Protein 4XA3 (pdb70)

GO terms:
  GO:0005925 focal adhesion (C, IDA)
  GO:0008104 intracellular protein localization (P, TAS)
  GO:0016477 cell migration (P, IMP)
  GO:0005515 protein binding (F, IPI)
  GO:0120283 protein serine/threonine kinase binding (F, IPI)
  GO:0097431 mitotic spindle pole (C, IDA)
  GO:0051010 microtubule plus-end binding (F, IDA)
  GO:0035372 protein localization to microtubule (P, IDA)
  GO:0005813 centrosome (C, IDA)
  GO:0005874 microtubule (C, IDA)
  GO:1902888 protein localization to astral microtubule (P, IDA)
  GO:0051315 attachment of mitotic spindle microtubules to kinetochore (P, IDA)
  GO:0000132 establishment of mitotic spindle orientation (P, IDA)
  GO:0005794 Golgi apparatus (C, EXP)
  GO:0031116 positive regulation of microtubule polymerization (P, IMP)
  GO:0005515 protein binding (F, TAS)
  GO:0005829 cytosol (C, TAS)
  GO:0042802 identical protein binding (F, IPI)
  GO:0045296 cadherin binding (F, HDA)
  GO:0036064 ciliary basal body (C, IDA)

Structure (mmCIF, N/CA/C/O backbone):
data_4XA3
#
_entry.id   4XA3
#
_cell.length_a   37.462
_cell.length_b   146.115
_cell.length_c   153.443
_cell.angle_alpha   90.00
_cell.angle_beta   90.00
_cell.angle_gamma   90.00
#
_symmetry.space_group_name_H-M   'C 2 2 21'
#
loop_
_entity.id
_entity.type
_entity.pdbx_description
1 polymer 'Gp7-MYH7(1361-1425)-Eb1 chimera protein'
2 water water
#
loop_
_atom_site.group_PDB
_atom_site.id
_atom_site.type_symbol
_atom_site.label_atom_id
_atom_site.label_alt_id
_atom_site.label_comp_id
_atom_site.label_asym_id
_atom_site.label_entity_id
_atom_site.label_seq_id
_atom_site.pdbx_PDB_ins_code
_atom_site.Cartn_x
_atom_site.Cartn_y
_atom_site.Cartn_z
_atom_site.occupancy
_atom_site.B_iso_or_equiv
_atom_site.auth_seq_id
_atom_site.auth_comp_id
_atom_site.auth_asym_id
_atom_site.auth_atom_id
_atom_site.pdbx_PDB_model_num
ATOM 1 N N . PRO A 1 5 ? 23.851 174.460 177.576 1.00 49.53 2 PRO A N 1
ATOM 2 C CA . PRO A 1 5 ? 22.835 173.450 177.264 1.00 49.21 2 PRO A CA 1
ATOM 3 C C . PRO A 1 5 ? 23.318 172.424 176.244 1.00 41.55 2 PRO A C 1
ATOM 4 O O . PRO A 1 5 ? 23.991 172.783 175.278 1.00 57.84 2 PRO A O 1
ATOM 8 N N . LEU A 1 6 ? 22.972 171.160 176.465 1.00 38.48 3 LEU A N 1
ATOM 9 C CA . LEU A 1 6 ? 23.367 170.085 175.564 1.00 32.46 3 LEU A CA 1
ATOM 10 C C . LEU A 1 6 ? 22.696 170.207 174.202 1.00 31.97 3 LEU A C 1
ATOM 11 O O . LEU A 1 6 ? 21.476 170.345 174.111 1.00 24.05 3 LEU A O 1
ATOM 16 N N . LYS A 1 7 ? 23.500 170.161 173.145 1.00 32.19 4 LYS A N 1
ATOM 17 C CA . LYS A 1 7 ? 22.972 170.084 171.790 1.00 38.52 4 LYS A CA 1
ATOM 18 C C . LYS A 1 7 ? 22.216 168.764 171.646 1.00 38.93 4 LYS A C 1
ATOM 19 O O . LYS A 1 7 ? 22.590 167.773 172.275 1.00 41.54 4 LYS A O 1
ATOM 25 N N . PRO A 1 8 ? 21.144 168.752 170.834 1.00 37.02 5 PRO A N 1
ATOM 26 C CA . PRO A 1 8 ? 20.234 167.606 170.686 1.00 36.94 5 PRO A CA 1
ATOM 27 C C . PRO A 1 8 ? 20.922 166.247 170.534 1.00 30.83 5 PRO A C 1
ATOM 28 O O . PRO A 1 8 ? 20.452 165.261 171.104 1.00 34.76 5 PRO A O 1
ATOM 32 N N . GLU A 1 9 ? 22.019 166.202 169.785 1.00 29.71 6 GLU A N 1
ATOM 33 C CA . GLU A 1 9 ? 22.731 164.952 169.535 1.00 37.93 6 GLU A CA 1
ATOM 34 C C . GLU A 1 9 ? 23.347 164.385 170.819 1.00 37.72 6 GLU A C 1
ATOM 35 O O . GLU A 1 9 ? 23.180 163.199 171.136 1.00 44.89 6 GLU A O 1
ATOM 41 N N . GLU A 1 10 ? 24.045 165.246 171.557 1.00 43.78 7 GLU A N 1
ATOM 42 C CA . GLU A 1 10 ? 24.689 164.868 172.814 1.00 39.74 7 GLU A CA 1
ATOM 43 C C . GLU A 1 10 ? 23.678 164.306 173.813 1.00 34.84 7 GLU A C 1
ATOM 44 O O . GLU A 1 10 ? 23.914 163.276 174.445 1.00 35.78 7 GLU A O 1
ATOM 50 N N . HIS A 1 11 ? 22.555 165.005 173.943 1.00 22.37 8 HIS A N 1
ATOM 51 C CA . HIS A 1 11 ? 21.434 164.589 174.782 1.00 21.13 8 HIS A CA 1
ATOM 52 C C . HIS A 1 11 ? 20.896 163.225 174.339 1.00 20.59 8 HIS A C 1
ATOM 53 O O . HIS A 1 11 ? 20.647 162.322 175.160 1.00 18.31 8 HIS A O 1
ATOM 60 N N . GLU A 1 12 ? 20.735 163.092 173.025 1.00 18.56 9 GLU A N 1
ATOM 61 C CA . GLU A 1 12 ? 20.244 161.866 172.407 1.00 20.85 9 GLU A CA 1
ATOM 62 C C . GLU A 1 12 ? 21.093 160.658 172.780 1.00 27.54 9 GLU A C 1
ATOM 63 O O . GLU A 1 12 ? 20.563 159.597 173.120 1.00 23.24 9 GLU A O 1
ATOM 69 N N . ASP A 1 13 ? 22.412 160.827 172.712 1.00 37.49 10 ASP A N 1
ATOM 70 C CA . ASP A 1 13 ? 23.336 159.756 173.075 1.00 25.98 10 ASP A CA 1
ATOM 71 C C . ASP A 1 13 ? 23.109 159.286 174.510 1.00 17.18 10 ASP A C 1
ATOM 72 O O . ASP A 1 13 ? 23.124 158.086 174.791 1.00 16.89 10 ASP A O 1
ATOM 77 N N . ILE A 1 14 ? 22.886 160.240 175.410 1.00 16.51 11 ILE A N 1
ATOM 78 C CA . ILE A 1 14 ? 22.637 159.929 176.813 1.00 14.72 11 ILE A CA 1
ATOM 79 C C . ILE A 1 14 ? 21.343 159.138 176.975 1.00 14.69 11 ILE A C 1
ATOM 80 O O . ILE A 1 14 ? 21.304 158.144 177.711 1.00 23.01 11 ILE A O 1
ATOM 85 N N . LEU A 1 15 ? 20.290 159.569 176.285 1.00 14.01 12 LEU A N 1
ATOM 86 C CA . LEU A 1 15 ? 19.039 158.808 176.296 1.00 10.68 12 LEU A CA 1
ATOM 87 C C . LEU A 1 15 ? 19.269 157.365 175.827 1.00 13.28 12 LEU A C 1
ATOM 88 O O . LEU A 1 15 ? 18.791 156.403 176.450 1.00 14.48 12 LEU A O 1
ATOM 93 N N . ASN A 1 16 ? 20.019 157.224 174.737 1.00 18.08 13 ASN A N 1
ATOM 94 C CA . ASN A 1 16 ? 20.340 155.909 174.189 1.00 15.97 13 ASN A CA 1
ATOM 95 C C . ASN A 1 16 ? 21.102 155.029 175.174 1.00 17.98 13 ASN A C 1
ATOM 96 O O . ASN A 1 16 ? 20.845 153.828 175.266 1.00 12.86 13 ASN A O 1
ATOM 101 N N . LYS A 1 17 ? 22.042 155.624 175.903 1.00 22.23 14 LYS A N 1
ATOM 102 C CA . LYS A 1 17 ? 22.742 154.900 176.956 1.00 18.05 14 LYS A CA 1
ATOM 103 C C . LYS A 1 17 ? 21.755 154.436 178.017 1.00 15.16 14 LYS A C 1
ATOM 104 O O . LYS A 1 17 ? 21.814 153.297 178.482 1.00 11.53 14 LYS A O 1
ATOM 110 N N . LEU A 1 18 ? 20.840 155.326 178.386 1.00 16.36 15 LEU A N 1
ATOM 111 C CA . LEU A 1 18 ? 19.850 155.021 179.412 1.00 16.03 15 LEU A CA 1
ATOM 112 C C . LEU A 1 18 ? 18.864 153.939 178.978 1.00 17.42 15 LEU A C 1
ATOM 113 O O . LEU A 1 18 ? 18.191 153.340 179.817 1.00 15.78 15 LEU A O 1
ATOM 118 N N . LEU A 1 19 ? 18.774 153.690 177.674 1.00 13.02 16 LEU A N 1
ATOM 119 C CA . LEU A 1 19 ? 17.877 152.644 177.180 1.00 12.95 16 LEU A CA 1
ATOM 120 C C . LEU A 1 19 ? 18.288 151.240 177.641 1.00 17.51 16 LEU A C 1
ATOM 121 O O . LEU A 1 19 ? 17.440 150.360 177.788 1.00 17.97 16 LEU A O 1
ATOM 126 N N . ASP A 1 20 ? 19.581 151.037 177.877 1.00 14.17 17 ASP A N 1
ATOM 127 C CA . ASP A 1 20 ? 20.090 149.731 178.294 1.00 11.09 17 ASP A CA 1
ATOM 128 C C . ASP A 1 20 ? 19.790 149.451 179.767 1.00 20.22 17 ASP A C 1
ATOM 129 O O . ASP A 1 20 ? 20.308 150.133 180.651 1.00 16.93 17 ASP A O 1
ATOM 134 N N . PRO A 1 21 ? 18.952 148.436 180.034 1.00 17.08 18 PRO A N 1
ATOM 135 C CA . PRO A 1 21 ? 18.561 148.090 181.405 1.00 22.92 18 PRO A CA 1
ATOM 136 C C . PRO A 1 21 ? 19.709 147.497 182.217 1.00 22.87 18 PRO A C 1
ATOM 137 O O . PRO A 1 21 ? 19.687 147.562 183.447 1.00 21.81 18 PRO A O 1
ATOM 141 N N . GLU A 1 22 ? 20.696 146.927 181.533 1.00 27.18 19 GLU A N 1
ATOM 142 C CA . GLU A 1 22 ? 21.826 146.298 182.205 1.00 15.88 19 GLU A CA 1
ATOM 143 C C . GLU A 1 22 ? 23.027 147.235 182.284 1.00 14.80 19 GLU A C 1
ATOM 144 O O . GLU A 1 22 ? 24.144 146.807 182.572 1.00 26.76 19 GLU A O 1
ATOM 150 N N . LEU A 1 23 ? 22.788 148.515 182.019 1.00 19.13 20 LEU A N 1
ATOM 151 C CA . LEU A 1 23 ? 23.796 149.540 182.249 1.00 20.97 20 LEU A CA 1
ATOM 152 C C . LEU A 1 23 ? 24.090 149.604 183.742 1.00 23.91 20 LEU A C 1
ATOM 153 O O . LEU A 1 23 ? 23.180 149.460 184.559 1.00 30.20 20 LEU A O 1
ATOM 158 N N . ALA A 1 24 ? 25.355 149.801 184.097 1.00 24.18 21 ALA A N 1
ATOM 159 C CA . ALA A 1 24 ? 25.746 149.886 185.500 1.00 16.85 21 ALA A CA 1
ATOM 160 C C . ALA A 1 24 ? 25.002 151.021 186.198 1.00 24.56 21 ALA A C 1
ATOM 161 O O . ALA A 1 24 ? 24.852 152.109 185.641 1.00 23.02 21 ALA A O 1
ATOM 163 N N . GLN A 1 25 ? 24.531 150.753 187.414 1.00 19.66 22 GLN A N 1
ATOM 164 C CA . GLN A 1 25 ? 23.760 151.726 188.184 1.00 17.04 22 GLN A CA 1
ATOM 165 C C . GLN A 1 25 ? 24.536 153.025 188.382 1.00 22.24 22 GLN A C 1
ATOM 166 O O . GLN A 1 25 ? 23.952 154.110 188.426 1.00 24.63 22 GLN A O 1
ATOM 172 N N . SER A 1 26 ? 25.856 152.903 188.492 1.00 31.79 23 SER A N 1
ATOM 173 C CA . SER A 1 26 ? 26.736 154.059 188.610 1.00 27.81 23 SER A CA 1
ATOM 174 C C . SER A 1 26 ? 26.570 154.991 187.412 1.00 25.89 23 SER A C 1
ATOM 175 O O . SER A 1 26 ? 26.242 156.172 187.565 1.00 28.99 23 SER A O 1
ATOM 178 N N . GLU A 1 27 ? 26.789 154.440 186.221 1.00 23.31 24 GLU A N 1
ATOM 179 C CA . GLU A 1 27 ? 26.677 155.194 184.978 1.00 23.95 24 GLU A CA 1
ATOM 180 C C . GLU A 1 27 ? 25.266 155.732 184.770 1.00 23.99 24 GLU A C 1
ATOM 181 O O . GLU A 1 27 ? 25.084 156.859 184.317 1.00 16.50 24 GLU A O 1
ATOM 187 N N . ARG A 1 28 ? 24.274 154.910 185.098 1.00 25.50 25 ARG A N 1
ATOM 188 C CA . ARG A 1 28 ? 22.870 155.283 184.962 1.00 16.23 25 ARG A CA 1
ATOM 189 C C . ARG A 1 28 ? 22.543 156.519 185.802 1.00 17.45 25 ARG A C 1
ATOM 190 O O . ARG A 1 28 ? 21.949 157.488 185.310 1.00 30.97 25 ARG A O 1
ATOM 198 N N . THR A 1 29 ? 22.953 156.482 187.066 1.00 26.93 26 THR A N 1
ATOM 199 C CA . THR A 1 29 ? 22.768 157.609 187.971 1.00 19.60 26 THR A CA 1
ATOM 200 C C . THR A 1 29 ? 23.525 158.838 187.474 1.00 16.96 26 THR A C 1
ATOM 201 O O . THR A 1 29 ? 23.018 159.961 187.543 1.00 23.71 26 THR A O 1
ATOM 205 N N . GLU A 1 30 ? 24.736 158.616 186.968 1.00 20.88 27 GLU A N 1
ATOM 206 C CA . GLU A 1 30 ? 25.540 159.693 186.397 1.00 21.82 27 GLU A CA 1
ATOM 207 C C . GLU A 1 30 ? 24.805 160.400 185.257 1.00 21.68 27 GLU A C 1
ATOM 208 O O . GLU A 1 30 ? 24.753 161.632 185.204 1.00 22.44 27 GLU A O 1
ATOM 214 N N . ALA A 1 31 ? 24.226 159.611 184.358 1.00 19.26 28 ALA A N 1
ATOM 215 C CA . ALA A 1 31 ? 23.525 160.142 183.196 1.00 22.14 28 ALA A CA 1
ATOM 216 C C . ALA A 1 31 ? 22.256 160.881 183.598 1.00 25.09 28 ALA A C 1
ATOM 217 O O . ALA A 1 31 ? 21.968 161.963 183.082 1.00 23.01 28 ALA A O 1
ATOM 219 N N . LEU A 1 32 ? 21.493 160.295 184.515 1.00 19.25 29 LEU A N 1
ATOM 220 C CA . LEU A 1 32 ? 20.253 160.923 184.958 1.00 18.43 29 LEU A CA 1
ATOM 221 C C . LEU A 1 32 ? 20.523 162.245 185.678 1.00 14.59 29 LEU A C 1
ATOM 222 O O . LEU A 1 32 ? 19.808 163.233 185.472 1.00 16.39 29 LEU A O 1
ATOM 227 N N . GLN A 1 33 ? 21.564 162.264 186.507 1.00 22.61 30 GLN A N 1
ATOM 228 C CA . GLN A 1 33 ? 21.989 163.500 187.156 1.00 26.02 30 GLN A CA 1
ATOM 229 C C . GLN A 1 33 ? 22.410 164.525 186.110 1.00 32.71 30 GLN A C 1
ATOM 230 O O . GLN A 1 33 ? 22.094 165.712 186.225 1.00 20.87 30 GLN A O 1
ATOM 236 N N . GLN A 1 34 ? 23.125 164.052 185.091 1.00 28.13 31 GLN A N 1
ATOM 237 C CA . GLN A 1 34 ? 23.528 164.892 183.969 1.00 23.70 31 GLN A CA 1
ATOM 238 C C . GLN A 1 34 ? 22.305 165.558 183.343 1.00 21.01 31 GLN A C 1
ATOM 239 O O . GLN A 1 34 ? 22.327 166.747 183.018 1.00 21.62 31 GLN A O 1
ATOM 245 N N . LEU A 1 35 ? 21.231 164.785 183.200 1.00 22.88 32 LEU A N 1
ATOM 246 C CA . LEU A 1 35 ? 19.994 165.291 182.616 1.00 21.25 32 LEU A CA 1
ATOM 247 C C . LEU A 1 35 ? 19.289 166.306 183.516 1.00 24.51 32 LEU A C 1
ATOM 248 O O . LEU A 1 35 ? 18.766 167.309 183.027 1.00 18.93 32 LEU A O 1
ATOM 253 N N . ARG A 1 36 ? 19.267 166.051 184.822 1.00 21.36 33 ARG A N 1
ATOM 254 C CA . ARG A 1 36 ? 18.634 166.991 185.748 1.00 16.61 33 ARG A CA 1
ATOM 255 C C . ARG A 1 36 ? 19.376 168.325 185.770 1.00 21.80 33 ARG A C 1
ATOM 256 O O . ARG A 1 36 ? 18.764 169.393 185.654 1.00 25.58 33 ARG A O 1
ATOM 264 N N . VAL A 1 37 ? 20.695 168.250 185.922 1.00 29.16 34 VAL A N 1
ATOM 265 C CA . VAL A 1 37 ? 21.542 169.437 185.912 1.00 24.40 34 VAL A CA 1
ATOM 266 C C . VAL A 1 37 ? 21.378 170.207 184.604 1.00 32.18 34 VAL A C 1
ATOM 267 O O . VAL A 1 37 ? 21.230 171.434 184.606 1.00 33.25 34 VAL A O 1
ATOM 271 N N . ASN A 1 38 ? 21.387 169.480 183.489 1.00 29.37 35 ASN A N 1
ATOM 272 C CA . ASN A 1 38 ? 21.219 170.102 182.181 1.00 26.82 35 ASN A CA 1
ATOM 273 C C . ASN A 1 38 ? 19.872 170.800 182.036 1.00 26.74 35 ASN A C 1
ATOM 274 O O . ASN A 1 38 ? 19.793 171.890 181.474 1.00 28.62 35 ASN A O 1
ATOM 279 N N . TYR A 1 39 ? 18.815 170.170 182.539 1.00 25.06 36 TYR A N 1
ATOM 280 C CA . TYR A 1 39 ? 17.478 170.748 182.449 1.00 28.64 36 TYR A CA 1
ATOM 281 C C . TYR A 1 39 ? 17.390 172.013 183.297 1.00 33.26 36 TYR A C 1
ATOM 282 O O . TYR A 1 39 ? 16.780 173.006 182.890 1.00 33.39 36 TYR A O 1
ATOM 291 N N . GLY A 1 40 ? 18.011 171.972 184.473 1.00 33.67 37 GLY A N 1
ATOM 292 C CA . GLY A 1 40 ? 18.067 173.137 185.339 1.00 24.61 37 GLY A CA 1
ATOM 293 C C . GLY A 1 40 ? 18.779 174.303 184.677 1.00 33.62 37 GLY A C 1
ATOM 294 O O . GLY A 1 40 ? 18.262 175.425 184.645 1.00 23.59 37 GLY A O 1
ATOM 295 N N . SER A 1 41 ? 19.965 174.032 184.138 1.00 35.44 38 SER A N 1
ATOM 296 C CA . SER A 1 41 ? 20.754 175.056 183.458 1.00 29.44 38 SER A CA 1
ATOM 297 C C . SER A 1 41 ? 20.023 175.604 182.234 1.00 34.11 38 SER A C 1
ATOM 298 O O . SER A 1 41 ? 20.132 176.788 181.909 1.00 45.07 38 SER A O 1
ATOM 301 N N . PHE A 1 42 ? 19.276 174.732 181.566 1.00 33.20 39 PHE A N 1
ATOM 302 C CA . PHE A 1 42 ? 18.529 175.104 180.371 1.00 35.09 39 PHE A CA 1
ATOM 303 C C . PHE A 1 42 ? 17.384 176.043 180.726 1.00 43.22 39 PHE A C 1
ATOM 304 O O . PHE A 1 42 ? 17.147 177.038 180.037 1.00 50.97 39 PHE A O 1
ATOM 312 N N . VAL A 1 43 ? 16.679 175.720 181.806 1.00 38.44 40 VAL A N 1
ATOM 313 C CA . VAL A 1 43 ? 15.614 176.579 182.310 1.00 43.39 40 VAL A CA 1
ATOM 314 C C . VAL A 1 43 ? 16.175 177.938 182.727 1.00 43.49 40 VAL A C 1
ATOM 315 O O . VAL A 1 43 ? 15.606 178.984 182.400 1.00 34.26 40 VAL A O 1
ATOM 319 N N . SER A 1 44 ? 17.301 177.914 183.437 1.00 33.98 41 SER A N 1
ATOM 320 C CA . SER A 1 44 ? 17.946 179.143 183.893 1.00 27.03 41 SER A CA 1
ATOM 321 C C . SER A 1 44 ? 18.330 180.044 182.723 1.00 33.56 41 SER A C 1
ATOM 322 O O . SER A 1 44 ? 18.021 181.237 182.718 1.00 40.01 41 SER A O 1
ATOM 325 N N . GLU A 1 45 ? 18.998 179.463 181.731 1.00 39.57 42 GLU A N 1
ATOM 326 C CA . GLU A 1 45 ? 19.416 180.205 180.546 1.00 31.89 42 GLU A CA 1
ATOM 327 C C . GLU A 1 45 ? 18.204 180.726 179.775 1.00 39.62 42 GLU A C 1
ATOM 328 O O . GLU A 1 45 ? 18.240 181.819 179.202 1.00 41.18 42 GLU A O 1
ATOM 334 N N . TYR A 1 46 ? 17.130 179.941 179.776 1.00 29.09 43 TYR A N 1
ATOM 335 C CA . TYR A 1 46 ? 15.886 180.331 179.119 1.00 23.47 43 TYR A CA 1
ATOM 336 C C . TYR A 1 46 ? 15.282 181.573 179.769 1.00 38.27 43 TYR A C 1
ATOM 337 O O . TYR A 1 46 ? 14.911 182.526 179.082 1.00 39.82 43 TYR A O 1
ATOM 346 N N . ASN A 1 47 ? 15.180 181.554 181.095 1.00 39.38 44 ASN A N 1
ATOM 347 C CA . ASN A 1 47 ? 14.633 182.689 181.832 1.00 43.38 44 ASN A CA 1
ATOM 348 C C . ASN A 1 47 ? 15.514 183.926 181.679 1.00 46.44 44 ASN A C 1
ATOM 349 O O . ASN A 1 47 ? 15.012 185.050 181.523 1.00 44.08 44 ASN A O 1
ATOM 354 N N . ASP A 1 48 ? 16.827 183.706 181.724 1.00 44.07 45 ASP A N 1
ATOM 355 C CA . ASP A 1 48 ? 17.797 184.756 181.432 1.00 33.16 45 ASP A CA 1
ATOM 356 C C . ASP A 1 48 ? 17.496 185.382 180.078 1.00 45.20 45 ASP A C 1
ATOM 357 O O . ASP A 1 48 ? 17.538 186.601 179.925 1.00 43.95 45 ASP A O 1
ATOM 362 N N . LEU A 1 49 ? 17.181 184.536 179.102 1.00 46.65 46 LEU A N 1
ATOM 363 C CA . LEU A 1 49 ? 16.856 185.001 177.758 1.00 52.98 46 LEU A CA 1
ATOM 364 C C . LEU A 1 49 ? 15.557 185.803 177.733 1.00 49.61 46 LEU A C 1
ATOM 365 O O . LEU A 1 49 ? 15.453 186.803 177.022 1.00 43.87 46 LEU A O 1
ATOM 370 N N . THR A 1 50 ? 14.569 185.361 178.508 1.00 38.09 47 THR A N 1
ATOM 371 C CA . THR A 1 50 ? 13.286 186.055 178.583 1.00 33.31 47 THR A CA 1
ATOM 372 C C . THR A 1 50 ? 13.458 187.472 179.125 1.00 46.78 47 THR A C 1
ATOM 373 O O . THR A 1 50 ? 13.012 188.451 178.510 1.00 49.17 47 THR A O 1
ATOM 377 N N . LYS A 1 51 ? 14.117 187.580 180.275 1.00 46.15 48 LYS A N 1
ATOM 378 C CA . LYS A 1 51 ? 14.322 188.881 180.902 1.00 43.58 48 LYS A CA 1
ATOM 379 C C . LYS A 1 51 ? 15.239 189.774 180.062 1.00 57.20 48 LYS A C 1
ATOM 380 O O . LYS A 1 51 ? 15.003 190.982 179.937 1.00 56.64 48 LYS A O 1
ATOM 386 N N . SER A 1 52 ? 16.267 189.173 179.468 1.00 56.14 49 SER A N 1
ATOM 387 C CA . SER A 1 52 ? 17.180 189.903 178.590 1.00 51.95 49 SER A CA 1
ATOM 388 C C . SER A 1 52 ? 16.477 190.348 177.308 1.00 47.13 49 SER A C 1
ATOM 389 O O . SER A 1 52 ? 16.946 191.251 176.615 1.00 57.49 49 SER A O 1
ATOM 392 N N . LEU A 1 53 ? 15.357 189.703 176.995 1.00 40.68 1361 LEU A N 1
ATOM 393 C CA . LEU A 1 53 ? 14.519 190.117 175.875 1.00 39.43 1361 LEU A CA 1
ATOM 394 C C . LEU A 1 53 ? 13.659 191.309 176.274 1.00 45.79 1361 LEU A C 1
ATOM 395 O O . LEU A 1 53 ? 13.569 192.303 175.540 1.00 61.76 1361 LEU A O 1
ATOM 400 N N . SER A 1 54 ? 13.029 191.204 177.442 1.00 48.66 1362 SER A N 1
ATOM 401 C CA . SER A 1 54 ? 12.200 192.289 177.956 1.00 53.17 1362 SER A CA 1
ATOM 402 C C . SER A 1 54 ? 13.014 193.574 178.096 1.00 51.81 1362 SER A C 1
ATOM 403 O O . SER A 1 54 ? 12.508 194.673 177.847 1.00 54.35 1362 SER A O 1
ATOM 406 N N . LYS A 1 55 ? 14.281 193.425 178.477 1.00 56.43 1363 LYS A N 1
ATOM 407 C CA . LYS A 1 55 ? 15.180 194.568 178.619 1.00 50.00 1363 LYS A CA 1
ATOM 408 C C . LYS A 1 55 ? 15.354 195.325 177.302 1.00 73.53 1363 LYS A C 1
ATOM 409 O O . LYS A 1 55 ? 15.420 196.555 177.289 1.00 85.72 1363 LYS A O 1
ATOM 415 N N . ALA A 1 56 ? 15.424 194.588 176.198 1.00 67.92 1364 ALA A N 1
ATOM 416 C CA . ALA A 1 56 ? 15.600 195.196 174.883 1.00 67.38 1364 ALA A CA 1
ATOM 417 C C . ALA A 1 56 ? 14.293 195.791 174.370 1.00 71.54 1364 ALA A C 1
ATOM 418 O O . ALA A 1 56 ? 14.275 196.897 173.825 1.00 78.15 1364 ALA A O 1
ATOM 420 N N . ASN A 1 57 ? 13.201 195.052 174.547 1.00 64.03 1365 ASN A N 1
ATOM 421 C CA . ASN A 1 57 ? 11.883 195.514 174.114 1.00 68.37 1365 ASN A CA 1
ATOM 422 C C . ASN A 1 57 ? 11.469 196.813 174.813 1.00 82.69 1365 ASN A C 1
ATOM 423 O O . ASN A 1 57 ? 10.855 197.705 174.205 1.00 74.28 1365 ASN A O 1
ATOM 428 N N . SER A 1 58 ? 11.811 196.913 176.096 1.00 83.04 1366 SER A N 1
ATOM 429 C CA . SER A 1 58 ? 11.561 198.132 176.856 1.00 73.52 1366 SER A CA 1
ATOM 430 C C . SER A 1 58 ? 12.287 199.311 176.220 1.00 69.85 1366 SER A C 1
ATOM 431 O O . SER A 1 58 ? 11.803 200.439 176.258 1.00 78.54 1366 SER A O 1
ATOM 434 N N . GLU A 1 59 ? 13.448 199.037 175.634 1.00 61.54 1367 GLU A N 1
ATOM 435 C CA . GLU A 1 59 ? 14.205 200.055 174.919 1.00 77.29 1367 GLU A CA 1
ATOM 436 C C . GLU A 1 59 ? 13.550 200.356 173.575 1.00 77.00 1367 GLU A C 1
ATOM 437 O O . GLU A 1 59 ? 13.602 201.495 173.090 1.00 65.64 1367 GLU A O 1
ATOM 443 N N . VAL A 1 60 ? 12.932 199.340 172.974 1.00 81.55 1368 VAL A N 1
ATOM 444 C CA . VAL A 1 60 ? 12.178 199.558 171.743 1.00 81.12 1368 VAL A CA 1
ATOM 445 C C . VAL A 1 60 ? 11.086 200.599 171.998 1.00 67.24 1368 VAL A C 1
ATOM 446 O O . VAL A 1 60 ? 11.033 201.619 171.311 1.00 70.20 1368 VAL A O 1
ATOM 450 N N . ALA A 1 61 ? 10.238 200.366 172.998 1.00 69.95 1369 ALA A N 1
ATOM 451 C CA . ALA A 1 61 ? 9.205 201.356 173.321 1.00 57.42 1369 ALA A CA 1
ATOM 452 C C . ALA A 1 61 ? 9.826 202.691 173.743 1.00 72.46 1369 ALA A C 1
ATOM 453 O O . ALA A 1 61 ? 9.377 203.772 173.320 1.00 77.16 1369 ALA A O 1
ATOM 455 N N . GLN A 1 62 ? 10.868 202.594 174.568 1.00 77.53 1370 GLN A N 1
ATOM 456 C CA . GLN A 1 62 ? 11.621 203.750 175.048 1.00 70.44 1370 GLN A CA 1
ATOM 457 C C . GLN A 1 62 ? 11.953 204.716 173.928 1.00 68.90 1370 GLN A C 1
ATOM 458 O O . GLN A 1 62 ? 11.666 205.900 174.035 1.00 72.33 1370 GLN A O 1
ATOM 464 N N . TRP A 1 63 ? 12.548 204.211 172.852 1.00 73.02 1371 TRP A N 1
ATOM 465 C CA . TRP A 1 63 ? 12.911 205.072 171.733 1.00 72.18 1371 TRP A CA 1
ATOM 466 C C . TRP A 1 63 ? 11.735 205.328 170.800 1.00 75.53 1371 TRP A C 1
ATOM 467 O O . TRP A 1 63 ? 11.758 206.278 170.017 1.00 72.25 1371 TRP A O 1
ATOM 478 N N . ARG A 1 64 ? 10.704 204.491 170.880 1.00 74.37 1372 ARG A N 1
ATOM 479 C CA . ARG A 1 64 ? 9.505 204.741 170.090 1.00 48.35 1372 ARG A CA 1
ATOM 480 C C . ARG A 1 64 ? 8.727 205.912 170.690 1.00 75.07 1372 ARG A C 1
ATOM 481 O O . ARG A 1 64 ? 7.780 206.410 170.083 1.00 80.45 1372 ARG A O 1
ATOM 489 N N . THR A 1 65 ? 9.126 206.355 171.880 1.00 66.37 1373 THR A N 1
ATOM 490 C CA . THR A 1 65 ? 8.548 207.574 172.448 1.00 72.12 1373 THR A CA 1
ATOM 491 C C . THR A 1 65 ? 9.583 208.677 172.698 1.00 74.18 1373 THR A C 1
ATOM 492 O O . THR A 1 65 ? 9.225 209.844 172.853 1.00 86.29 1373 THR A O 1
ATOM 496 N N . LYS A 1 66 ? 10.859 208.306 172.727 1.00 73.57 1374 LYS A N 1
ATOM 497 C CA . LYS A 1 66 ? 11.935 209.229 173.085 1.00 77.16 1374 LYS A CA 1
ATOM 498 C C . LYS A 1 66 ? 12.205 210.233 171.975 1.00 75.84 1374 LYS A C 1
ATOM 499 O O . LYS A 1 66 ? 12.191 211.443 172.201 1.00 71.88 1374 LYS A O 1
ATOM 505 N N . TYR A 1 67 ? 12.458 209.723 170.775 1.00 77.66 1375 TYR A N 1
ATOM 506 C CA . TYR A 1 67 ? 12.722 210.578 169.627 1.00 72.07 1375 TYR A CA 1
ATOM 507 C C . TYR A 1 67 ? 11.483 210.713 168.746 1.00 71.24 1375 TYR A C 1
ATOM 508 O O . TYR A 1 67 ? 11.556 211.230 167.631 1.00 71.93 1375 TYR A O 1
ATOM 517 N N . GLU A 1 68 ? 10.347 210.245 169.256 1.00 61.92 1376 GLU A N 1
ATOM 518 C CA . GLU A 1 68 ? 9.067 210.464 168.593 1.00 61.91 1376 GLU A CA 1
ATOM 519 C C . GLU A 1 68 ? 8.460 211.766 169.099 1.00 63.21 1376 GLU A C 1
ATOM 520 O O . GLU A 1 68 ? 7.796 212.487 168.354 1.00 62.01 1376 GLU A O 1
ATOM 526 N N . THR A 1 69 ? 8.697 212.062 170.373 1.00 70.72 1377 THR A N 1
ATOM 527 C CA . THR A 1 69 ? 8.280 213.331 170.955 1.00 76.32 1377 THR A CA 1
ATOM 528 C C . THR A 1 69 ? 9.320 214.400 170.632 1.00 77.27 1377 THR A C 1
ATOM 529 O O . THR A 1 69 ? 9.011 215.594 170.567 1.00 79.94 1377 THR A O 1
ATOM 533 N N . ASP A 1 70 ? 10.552 213.953 170.408 1.00 69.14 1378 ASP A N 1
ATOM 534 C CA . ASP A 1 70 ? 11.658 214.845 170.091 1.00 64.21 1378 ASP A CA 1
ATOM 535 C C . ASP A 1 70 ? 11.523 215.374 168.669 1.00 68.96 1378 ASP A C 1
ATOM 536 O O . ASP A 1 70 ? 12.012 216.456 168.351 1.00 64.45 1378 ASP A O 1
ATOM 541 N N . ALA A 1 71 ? 10.855 214.603 167.817 1.00 61.36 1379 ALA A N 1
ATOM 542 C CA . ALA A 1 71 ? 10.564 215.043 166.459 1.00 67.78 1379 ALA A CA 1
ATOM 543 C C . ALA A 1 71 ? 9.625 216.244 166.492 1.00 74.26 1379 ALA A C 1
ATOM 544 O O . ALA A 1 71 ? 9.941 217.317 165.963 1.00 82.36 1379 ALA A O 1
ATOM 546 N N . ILE A 1 72 ? 8.474 216.050 167.129 1.00 75.36 1380 ILE A N 1
ATOM 547 C CA . ILE A 1 72 ? 7.484 217.105 167.306 1.00 66.88 1380 ILE A CA 1
ATOM 548 C C . ILE A 1 72 ? 8.102 218.330 167.971 1.00 66.00 1380 ILE A C 1
ATOM 549 O O . ILE A 1 72 ? 7.925 219.464 167.510 1.00 70.00 1380 ILE A O 1
ATOM 554 N N . GLN A 1 73 ? 8.841 218.093 169.051 1.00 57.67 1381 GLN A N 1
ATOM 555 C CA . GLN A 1 73 ? 9.413 219.185 169.830 1.00 67.81 1381 GLN A CA 1
ATOM 556 C C . GLN A 1 73 ? 10.455 219.974 169.034 1.00 65.93 1381 GLN A C 1
ATOM 557 O O . GLN A 1 73 ? 10.472 221.205 169.081 1.00 77.15 1381 GLN A O 1
ATOM 563 N N . ARG A 1 74 ? 11.314 219.272 168.299 1.00 69.45 1382 ARG A N 1
ATOM 564 C CA . ARG A 1 74 ? 12.311 219.943 167.468 1.00 70.82 1382 ARG A CA 1
ATOM 565 C C . ARG A 1 74 ? 11.638 220.726 166.340 1.00 70.74 1382 ARG A C 1
ATOM 566 O O . ARG A 1 74 ? 12.116 221.795 165.946 1.00 58.85 1382 ARG A O 1
ATOM 574 N N . THR A 1 75 ? 10.529 220.195 165.830 1.00 54.90 1383 THR A N 1
ATOM 575 C CA . THR A 1 75 ? 9.718 220.921 164.854 1.00 53.21 1383 THR A CA 1
ATOM 576 C C . THR A 1 75 ? 9.249 222.254 165.441 1.00 64.80 1383 THR A C 1
ATOM 577 O O . THR A 1 75 ? 9.407 223.321 164.822 1.00 62.95 1383 THR A O 1
ATOM 581 N N . GLU A 1 76 ? 8.677 222.178 166.642 1.00 68.39 1384 GLU A N 1
ATOM 582 C CA . GLU A 1 76 ? 8.271 223.369 167.385 1.00 69.55 1384 GLU A CA 1
ATOM 583 C C . GLU A 1 76 ? 9.424 224.367 167.493 1.00 58.10 1384 GLU A C 1
ATOM 584 O O . GLU A 1 76 ? 9.259 225.561 167.222 1.00 75.24 1384 GLU A O 1
ATOM 590 N N . GLU A 1 77 ? 10.593 223.860 167.875 1.00 54.22 1385 GLU A N 1
ATOM 591 C CA . GLU A 1 77 ? 11.783 224.689 168.043 1.00 58.12 1385 GLU A CA 1
ATOM 592 C C . GLU A 1 77 ? 12.222 225.346 166.732 1.00 63.26 1385 GLU A C 1
ATOM 593 O O . GLU A 1 77 ? 12.822 226.421 166.741 1.00 61.35 1385 GLU A O 1
ATOM 599 N N . LEU A 1 78 ? 11.918 224.699 165.610 1.00 66.37 1386 LEU A N 1
ATOM 600 C CA . LEU A 1 78 ? 12.202 225.265 164.291 1.00 59.91 1386 LEU A CA 1
ATOM 601 C C . LEU A 1 78 ? 11.260 226.428 163.959 1.00 54.54 1386 LEU A C 1
ATOM 602 O O . LEU A 1 78 ? 11.695 227.561 163.657 1.00 52.17 1386 LEU A O 1
ATOM 607 N N . GLU A 1 79 ? 9.961 226.143 164.022 1.00 44.46 1387 GLU A N 1
ATOM 608 C CA . GLU A 1 79 ? 8.962 227.150 163.678 1.00 44.94 1387 GLU A CA 1
ATOM 609 C C . GLU A 1 79 ? 9.023 228.345 164.630 1.00 34.57 1387 GLU A C 1
ATOM 610 O O . GLU A 1 79 ? 8.595 229.448 164.281 1.00 34.38 1387 GLU A O 1
ATOM 616 N N . GLU A 1 80 ? 9.563 228.119 165.825 1.00 40.66 1388 GLU A N 1
ATOM 617 C CA . GLU A 1 80 ? 9.866 229.200 166.761 1.00 51.35 1388 GLU A CA 1
ATOM 618 C C . GLU A 1 80 ? 10.763 230.254 166.114 1.00 51.77 1388 GLU A C 1
ATOM 619 O O . GLU A 1 80 ? 10.385 231.430 165.986 1.00 58.17 1388 GLU A O 1
ATOM 625 N N . ALA A 1 81 ? 11.952 229.816 165.706 1.00 53.81 1389 ALA A N 1
ATOM 626 C CA . ALA A 1 81 ? 12.915 230.675 165.029 1.00 46.06 1389 ALA A CA 1
ATOM 627 C C . ALA A 1 81 ? 12.287 231.327 163.807 1.00 36.85 1389 ALA A C 1
ATOM 628 O O . ALA A 1 81 ? 12.462 232.535 163.577 1.00 44.68 1389 ALA A O 1
ATOM 630 N N . LYS A 1 82 ? 11.548 230.530 163.033 1.00 33.17 1390 LYS A N 1
ATOM 631 C CA . LYS A 1 82 ? 10.856 231.069 161.860 1.00 36.22 1390 LYS A CA 1
ATOM 632 C C . LYS A 1 82 ? 9.980 232.275 162.203 1.00 43.50 1390 LYS A C 1
ATOM 633 O O . LYS A 1 82 ? 10.150 233.355 161.635 1.00 52.80 1390 LYS A O 1
ATOM 639 N N . LYS A 1 83 ? 9.056 232.082 163.139 1.00 39.98 1391 LYS A N 1
ATOM 640 C CA . LYS A 1 83 ? 8.109 233.122 163.532 1.00 37.31 1391 LYS A CA 1
ATOM 641 C C . LYS A 1 83 ? 8.819 234.363 164.078 1.00 38.96 1391 LYS A C 1
ATOM 642 O O . LYS A 1 83 ? 8.478 235.498 163.719 1.00 43.21 1391 LYS A O 1
ATOM 648 N N . LYS A 1 84 ? 9.815 234.140 164.933 1.00 39.09 1392 LYS A N 1
ATOM 649 C CA . LYS A 1 84 ? 10.592 235.239 165.506 1.00 53.69 1392 LYS A CA 1
ATOM 650 C C . LYS A 1 84 ? 11.239 236.109 164.426 1.00 51.80 1392 LYS A C 1
ATOM 651 O O . LYS A 1 84 ? 10.978 237.324 164.326 1.00 43.25 1392 LYS A O 1
ATOM 657 N N . LEU A 1 85 ? 12.077 235.478 163.607 1.00 47.08 1393 LEU A N 1
ATOM 658 C CA . LEU A 1 85 ? 12.785 236.211 162.566 1.00 47.46 1393 LEU A CA 1
ATOM 659 C C . LEU A 1 85 ? 11.822 236.753 161.513 1.00 53.74 1393 LEU A C 1
ATOM 660 O O . LEU A 1 85 ? 12.179 237.641 160.741 1.00 67.12 1393 LEU A O 1
ATOM 665 N N . ALA A 1 86 ? 10.603 236.223 161.489 1.00 53.93 1394 ALA A N 1
ATOM 666 C CA . ALA A 1 86 ? 9.556 236.769 160.635 1.00 46.28 1394 ALA A CA 1
ATOM 667 C C . ALA A 1 86 ? 9.076 238.106 161.185 1.00 38.14 1394 ALA A C 1
ATOM 668 O O . ALA A 1 86 ? 8.914 239.073 160.433 1.00 49.39 1394 ALA A O 1
ATOM 670 N N . GLN A 1 87 ? 8.847 238.162 162.497 1.00 42.04 1395 GLN A N 1
ATOM 671 C CA . GLN A 1 87 ? 8.453 239.423 163.120 1.00 40.42 1395 GLN A CA 1
ATOM 672 C C . GLN A 1 87 ? 9.542 240.472 162.932 1.00 45.35 1395 GLN A C 1
ATOM 673 O O . GLN A 1 87 ? 9.249 241.630 162.615 1.00 53.98 1395 GLN A O 1
ATOM 679 N N . ARG A 1 88 ? 10.798 240.070 163.119 1.00 56.24 1396 ARG A N 1
ATOM 680 C CA . ARG A 1 88 ? 11.901 241.011 162.916 1.00 51.38 1396 ARG A CA 1
ATOM 681 C C . ARG A 1 88 ? 11.981 241.479 161.461 1.00 53.48 1396 ARG A C 1
ATOM 682 O O . ARG A 1 88 ? 12.091 242.680 161.190 1.00 40.40 1396 ARG A O 1
ATOM 690 N N . LEU A 1 89 ? 11.916 240.524 160.535 1.00 51.84 1397 LEU A N 1
ATOM 691 C CA . LEU A 1 89 ? 11.966 240.814 159.103 1.00 35.08 1397 LEU A CA 1
ATOM 692 C C . LEU A 1 89 ? 10.885 241.808 158.693 1.00 47.41 1397 LEU A C 1
ATOM 693 O O . LEU A 1 89 ? 11.138 242.724 157.907 1.00 69.01 1397 LEU A O 1
ATOM 698 N N . GLN A 1 90 ? 9.684 241.631 159.234 1.00 50.60 1398 GLN A N 1
ATOM 699 C CA . GLN A 1 90 ? 8.576 242.509 158.883 1.00 49.76 1398 GLN A CA 1
ATOM 700 C C . GLN A 1 90 ? 8.722 243.889 159.518 1.00 54.31 1398 GLN A C 1
ATOM 701 O O . GLN A 1 90 ? 8.579 244.905 158.836 1.00 67.23 1398 GLN A O 1
ATOM 707 N N . GLU A 1 91 ? 9.013 243.926 160.817 1.00 41.28 1399 GLU A N 1
ATOM 708 C CA . GLU A 1 91 ? 9.165 245.203 161.512 1.00 50.13 1399 GLU A CA 1
ATOM 709 C C . GLU A 1 91 ? 10.330 246.012 160.948 1.00 70.26 1399 GLU A C 1
ATOM 710 O O . GLU A 1 91 ? 10.394 247.228 161.128 1.00 72.75 1399 GLU A O 1
ATOM 716 N N . ALA A 1 92 ? 11.248 245.334 160.266 1.00 67.21 1400 ALA A N 1
ATOM 717 C CA . ALA A 1 92 ? 12.308 246.023 159.541 1.00 51.39 1400 ALA A CA 1
ATOM 718 C C . ALA A 1 92 ? 11.801 246.516 158.185 1.00 59.79 1400 ALA A C 1
ATOM 719 O O . ALA A 1 92 ? 11.906 247.704 157.862 1.00 64.84 1400 ALA A O 1
ATOM 721 N N . GLU A 1 93 ? 11.233 245.597 157.406 1.00 60.11 1401 GLU A N 1
ATOM 722 C CA . GLU A 1 93 ? 10.796 245.893 156.042 1.00 56.32 1401 GLU A CA 1
ATOM 723 C C . GLU A 1 93 ? 9.631 246.882 155.966 1.00 51.22 1401 GLU A C 1
ATOM 724 O O . GLU A 1 93 ? 9.270 247.335 154.880 1.00 48.19 1401 GLU A O 1
ATOM 730 N N . GLU A 1 94 ? 9.039 247.210 157.111 1.00 50.59 1402 GLU A N 1
ATOM 731 C CA . GLU A 1 94 ? 7.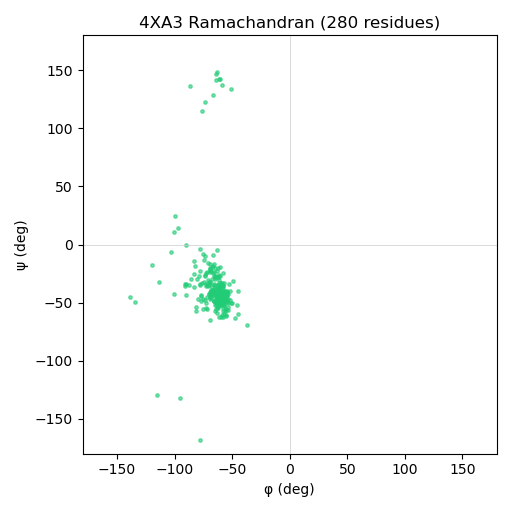995 248.231 157.153 1.00 56.84 1402 GLU A CA 1
ATOM 732 C C . GLU A 1 94 ? 8.614 249.607 157.392 1.00 59.53 1402 GLU A C 1
ATOM 733 O O . GLU A 1 94 ? 8.236 250.595 156.749 1.00 74.61 1402 GLU A O 1
ATOM 739 N N . ALA A 1 95 ? 9.571 249.658 158.314 1.00 51.43 1403 ALA A N 1
ATOM 740 C CA . ALA A 1 95 ? 10.352 250.866 158.552 1.00 58.22 1403 ALA A CA 1
ATOM 741 C C . ALA A 1 95 ? 11.047 251.298 157.268 1.00 52.42 1403 ALA A C 1
ATOM 742 O O . ALA A 1 95 ? 11.104 252.494 156.953 1.00 38.71 1403 ALA A O 1
ATOM 744 N N . VAL A 1 96 ? 11.565 250.310 156.535 1.00 48.15 1404 VAL A N 1
ATOM 745 C CA . VAL A 1 96 ? 12.203 250.546 155.241 1.00 49.15 1404 VAL A CA 1
ATOM 746 C C . VAL A 1 96 ? 11.361 251.437 154.340 1.00 64.06 1404 VAL A C 1
ATOM 747 O O . VAL A 1 96 ? 11.771 252.541 153.993 1.00 74.53 1404 VAL A O 1
ATOM 751 N N . GLU A 1 97 ? 10.178 250.954 153.975 1.00 58.71 1405 GLU A N 1
ATOM 752 C CA . GLU A 1 97 ? 9.320 251.668 153.039 1.00 62.86 1405 GLU A CA 1
ATOM 753 C C . GLU A 1 97 ? 8.710 252.916 153.669 1.00 61.63 1405 GLU A C 1
ATOM 754 O O . GLU A 1 97 ? 8.343 253.856 152.960 1.00 69.82 1405 GLU A O 1
ATOM 760 N N . ALA A 1 98 ? 8.608 252.929 154.995 1.00 46.96 1406 ALA A N 1
ATOM 761 C CA . ALA A 1 98 ? 8.176 254.133 155.698 1.00 60.31 1406 ALA A CA 1
ATOM 762 C C . ALA A 1 98 ? 9.138 255.292 155.418 1.00 68.36 1406 ALA A C 1
ATOM 763 O O . ALA A 1 98 ? 8.756 256.313 154.823 1.00 64.19 1406 ALA A O 1
ATOM 765 N N . VAL A 1 99 ? 10.393 255.126 155.827 1.00 57.05 1407 VAL A N 1
ATOM 766 C CA . VAL A 1 99 ? 11.380 256.185 155.629 1.00 58.55 1407 VAL A CA 1
ATOM 767 C C . VAL A 1 99 ? 11.754 256.339 154.153 1.00 64.29 1407 VAL A C 1
ATOM 768 O O . VAL A 1 99 ? 12.329 257.352 153.755 1.00 66.18 1407 VAL A O 1
ATOM 772 N N . ASN A 1 100 ? 11.426 255.333 153.346 1.00 62.80 1408 ASN A N 1
ATOM 773 C CA . ASN A 1 100 ? 11.618 255.417 151.904 1.00 42.05 1408 ASN A CA 1
ATOM 774 C C . ASN A 1 100 ? 10.628 256.419 151.327 1.00 55.13 1408 ASN A C 1
ATOM 775 O O . ASN A 1 100 ? 10.984 257.273 150.509 1.00 51.03 1408 ASN A O 1
ATOM 780 N N . ALA A 1 101 ? 9.382 256.308 151.776 1.00 50.77 1409 ALA A N 1
ATOM 781 C CA . ALA A 1 101 ? 8.341 257.255 151.407 1.00 46.52 1409 ALA A CA 1
ATOM 782 C C . ALA A 1 101 ? 8.680 258.653 151.912 1.00 54.58 1409 ALA A C 1
ATOM 783 O O . ALA A 1 101 ? 8.486 259.644 151.198 1.00 47.44 1409 ALA A O 1
ATOM 785 N N . LYS A 1 102 ? 9.193 258.728 153.139 1.00 47.12 1410 LYS A N 1
ATOM 786 C CA . LYS A 1 102 ? 9.567 260.016 153.722 1.00 54.09 1410 LYS A CA 1
ATOM 787 C C . LYS A 1 102 ? 10.692 260.678 152.893 1.00 50.65 1410 LYS A C 1
ATOM 788 O O . LYS A 1 102 ? 10.649 261.876 152.591 1.00 51.34 1410 LYS A O 1
ATOM 794 N N . CYS A 1 103 ? 11.670 259.877 152.480 1.00 44.29 1411 CYS A N 1
ATOM 795 C CA . CYS A 1 103 ? 12.744 260.348 151.599 1.00 42.41 1411 CYS A CA 1
ATOM 796 C C . CYS A 1 103 ? 12.183 260.861 150.273 1.00 49.08 1411 CYS A C 1
ATOM 797 O O . CYS A 1 103 ? 12.512 261.973 149.829 1.00 40.53 1411 CYS A O 1
ATOM 800 N N . SER A 1 104 ? 11.323 260.052 149.655 1.00 49.87 1412 SER A N 1
ATOM 801 C CA . SER A 1 104 ? 10.659 260.431 148.409 1.00 43.00 1412 SER A CA 1
ATOM 802 C C . SER A 1 104 ? 9.861 261.724 148.575 1.00 44.58 1412 SER A C 1
ATOM 803 O O . SER A 1 104 ? 9.615 262.441 147.605 1.00 34.68 1412 SER A O 1
ATOM 806 N N . SER A 1 105 ? 9.457 262.013 149.809 1.00 44.72 1413 SER A N 1
ATOM 807 C CA . SER A 1 105 ? 8.796 263.273 150.132 1.00 47.30 1413 SER A CA 1
ATOM 808 C C . SER A 1 105 ? 9.787 264.432 150.116 1.00 45.82 1413 SER A C 1
ATOM 809 O O . SER A 1 105 ? 9.550 265.475 149.481 1.00 49.35 1413 SER A O 1
ATOM 812 N N . LEU A 1 106 ? 10.902 264.246 150.818 1.00 45.89 1414 LEU A N 1
ATOM 813 C CA . LEU A 1 106 ? 11.917 265.291 150.888 1.00 38.00 1414 LEU A CA 1
ATOM 814 C C . LEU A 1 106 ? 12.483 265.636 149.512 1.00 32.04 1414 LEU A C 1
ATOM 815 O O . LEU A 1 106 ? 12.932 266.763 149.288 1.00 31.78 1414 LEU A O 1
ATOM 820 N N . GLU A 1 107 ? 12.454 264.677 148.590 1.00 32.60 1415 GLU A N 1
ATOM 821 C CA . GLU A 1 107 ? 12.826 264.972 147.205 1.00 28.35 1415 GLU A CA 1
ATOM 822 C C . GLU A 1 107 ? 11.885 266.009 146.581 1.00 36.06 1415 GLU A C 1
ATOM 823 O O . GLU A 1 107 ? 12.329 266.979 145.948 1.00 46.43 1415 GLU A O 1
ATOM 829 N N . LYS A 1 108 ? 10.585 265.800 146.765 1.00 37.58 1416 LYS A N 1
ATOM 830 C CA . LYS A 1 108 ? 9.580 266.719 146.245 1.00 36.59 1416 LYS A CA 1
ATOM 831 C C . LYS A 1 108 ? 9.718 268.095 146.883 1.00 39.39 1416 LYS A C 1
ATOM 832 O O . LYS A 1 108 ? 9.557 269.121 146.209 1.00 55.85 1416 LYS A O 1
ATOM 838 N N . THR A 1 109 ? 10.021 268.118 148.179 1.00 36.20 1417 THR A N 1
ATOM 839 C CA . THR A 1 109 ? 10.302 269.387 148.850 1.00 40.60 1417 THR A CA 1
ATOM 840 C C . THR A 1 109 ? 11.490 270.082 148.181 1.00 33.98 1417 THR A C 1
ATOM 841 O O . THR A 1 109 ? 11.444 271.286 147.895 1.00 32.96 1417 THR A O 1
ATOM 845 N N . LYS A 1 110 ? 12.540 269.307 147.916 1.00 35.37 1418 LYS A N 1
ATOM 846 C CA . LYS A 1 110 ? 13.733 269.812 147.239 1.00 27.35 1418 LYS A CA 1
ATOM 847 C C . LYS A 1 110 ? 13.394 270.484 145.912 1.00 37.29 1418 LYS A C 1
ATOM 848 O O . LYS A 1 110 ? 13.826 271.610 145.648 1.00 32.82 1418 LYS A O 1
ATOM 854 N N . HIS A 1 111 ? 12.613 269.799 145.083 1.00 40.62 1419 HIS A N 1
ATOM 855 C CA . HIS A 1 111 ? 12.276 270.337 143.767 1.00 39.84 1419 HIS A CA 1
ATOM 856 C C . HIS A 1 111 ? 11.363 271.564 143.844 1.00 38.06 1419 HIS A C 1
ATOM 857 O O . HIS A 1 111 ? 11.539 272.520 143.083 1.00 45.04 1419 HIS A O 1
ATOM 864 N N . ARG A 1 112 ? 10.399 271.538 144.763 1.00 26.96 1420 ARG A N 1
ATOM 865 C CA . ARG A 1 112 ? 9.534 272.695 144.999 1.00 23.47 1420 ARG A CA 1
ATOM 866 C C . ARG A 1 112 ? 10.360 273.937 145.356 1.00 34.58 1420 ARG A C 1
ATOM 867 O O . ARG A 1 112 ? 10.220 275.013 144.743 1.00 44.32 1420 ARG A O 1
ATOM 875 N N . LEU A 1 113 ? 11.240 273.773 146.339 1.00 31.57 1421 LEU A N 1
ATOM 876 C CA . LEU A 1 113 ? 12.076 274.876 146.798 1.00 26.89 1421 LEU A CA 1
ATOM 877 C C . LEU A 1 113 ? 13.032 275.360 145.712 1.00 24.59 1421 LEU A C 1
ATOM 878 O O . LEU A 1 113 ? 13.267 276.562 145.581 1.00 17.12 1421 LEU A O 1
ATOM 883 N N . GLN A 1 114 ? 13.579 274.432 144.930 1.00 20.33 1422 GLN A N 1
ATOM 884 C CA . GLN A 1 114 ? 14.476 274.819 143.846 1.00 32.16 1422 GLN A CA 1
ATOM 885 C C . GLN A 1 114 ? 13.717 275.626 142.795 1.00 34.14 1422 GLN A C 1
ATOM 886 O O . GLN A 1 114 ? 14.258 276.575 142.216 1.00 29.88 1422 GLN A O 1
ATOM 892 N N . ASN A 1 115 ? 12.462 275.248 142.560 1.00 30.00 1423 ASN A N 1
ATOM 893 C CA . ASN A 1 115 ? 11.586 276.028 141.691 1.00 19.32 1423 ASN A CA 1
ATOM 894 C C . ASN A 1 115 ? 11.436 277.456 142.206 1.00 18.28 1423 ASN A C 1
ATOM 895 O O . ASN A 1 115 ? 11.601 278.420 141.447 1.00 22.89 1423 ASN A O 1
ATOM 900 N N . GLU A 1 116 ? 11.135 277.589 143.498 1.00 15.36 1424 GLU A N 1
ATOM 901 C CA . GLU A 1 116 ? 11.025 278.918 144.105 1.00 15.13 1424 GLU A CA 1
ATOM 902 C C . GLU A 1 116 ? 12.308 279.737 143.915 1.00 22.92 1424 GLU A C 1
ATOM 903 O O . GLU A 1 116 ? 12.261 280.918 143.531 1.00 22.37 1424 GLU A O 1
ATOM 909 N N . ILE A 1 117 ? 13.447 279.095 144.173 1.00 22.16 1425 ILE A N 1
ATOM 910 C CA . ILE A 1 117 ? 14.755 279.725 144.006 1.00 15.32 1425 ILE A CA 1
ATOM 911 C C . ILE A 1 117 ? 14.942 280.268 142.598 1.00 22.59 1425 ILE A C 1
ATOM 912 O O . ILE A 1 117 ? 15.216 281.455 142.417 1.00 21.53 1425 ILE A O 1
ATOM 917 N N . ASP A 1 118 ? 14.793 279.394 141.606 1.00 22.32 215 ASP A N 1
ATOM 918 C CA . ASP A 1 118 ? 14.966 279.783 140.210 1.00 21.18 215 ASP A CA 1
ATOM 919 C C . ASP A 1 118 ? 14.017 280.918 139.827 1.00 19.64 215 ASP A C 1
ATOM 920 O O . ASP A 1 118 ? 14.376 281.805 139.051 1.00 19.13 215 ASP A O 1
ATOM 925 N N . PHE A 1 119 ? 12.812 280.885 140.387 1.00 12.62 216 PHE A N 1
ATOM 926 C CA . PHE A 1 119 ? 11.817 281.930 140.155 1.00 17.05 216 PHE A CA 1
ATOM 927 C C . PHE A 1 119 ? 12.290 283.308 140.638 1.00 25.10 216 PHE A C 1
ATOM 928 O O . PHE A 1 119 ? 12.444 284.254 139.839 1.00 30.77 216 PHE A O 1
ATOM 936 N N . TYR A 1 120 ? 12.523 283.418 141.944 1.00 20.32 217 TYR A N 1
ATOM 937 C CA . TYR A 1 120 ? 12.916 284.699 142.530 1.00 24.52 217 TYR A CA 1
ATOM 938 C C . TYR A 1 120 ? 14.239 285.198 141.949 1.00 15.46 217 TYR A C 1
ATOM 939 O O . TYR A 1 120 ? 14.414 286.399 141.708 1.00 20.81 217 TYR A O 1
ATOM 948 N N . PHE A 1 121 ? 15.158 284.267 141.712 1.00 17.84 218 PHE A N 1
ATOM 949 C CA . PHE A 1 121 ? 16.421 284.585 141.057 1.00 17.22 218 PHE A CA 1
ATOM 950 C C . PHE A 1 121 ? 16.165 285.124 139.656 1.00 26.95 218 PHE A C 1
ATOM 951 O O . PHE A 1 121 ? 16.906 285.974 139.167 1.00 36.59 218 PHE A O 1
ATOM 959 N N . GLY A 1 122 ? 15.117 284.619 139.013 1.00 18.69 219 GLY A N 1
ATOM 960 C CA . GLY A 1 122 ? 14.712 285.113 137.710 1.00 18.85 219 GLY A CA 1
ATOM 961 C C . GLY A 1 122 ? 14.291 286.567 137.787 1.00 30.76 219 GLY A C 1
ATOM 962 O O . GLY A 1 122 ? 14.727 287.396 136.976 1.00 18.01 219 GLY A O 1
ATOM 963 N N . LYS A 1 123 ? 13.446 286.882 138.768 1.00 25.59 220 LYS A N 1
ATOM 964 C CA . LYS A 1 123 ? 13.027 288.272 138.973 1.00 20.43 220 LYS A CA 1
ATOM 965 C C . LYS A 1 123 ? 14.226 289.195 139.204 1.00 25.43 220 LYS A C 1
ATOM 966 O O . LYS A 1 123 ? 14.385 290.222 138.518 1.00 20.98 220 LYS A O 1
ATOM 972 N N . LEU A 1 124 ? 15.068 288.820 140.166 1.00 23.83 221 LEU A N 1
ATOM 973 C CA . LEU A 1 124 ? 16.272 289.587 140.473 1.00 17.39 221 LEU A CA 1
ATOM 974 C C . LEU A 1 124 ? 17.136 289.794 139.235 1.00 17.69 221 LEU A C 1
ATOM 975 O O . LEU A 1 124 ? 17.645 290.887 139.003 1.00 19.58 221 LEU A O 1
ATOM 980 N N . ARG A 1 125 ? 17.284 288.741 138.438 1.00 26.50 222 ARG A N 1
ATOM 981 C CA . ARG A 1 125 ? 18.106 288.793 137.234 1.00 18.39 222 ARG A CA 1
ATOM 982 C C . ARG A 1 125 ? 17.545 289.771 136.209 1.00 16.01 222 ARG A C 1
ATOM 983 O O . ARG A 1 125 ? 18.295 290.541 135.604 1.00 14.95 222 ARG A O 1
ATOM 991 N N . ASN A 1 126 ? 16.230 289.742 136.012 1.00 12.61 223 ASN A N 1
ATOM 992 C CA . ASN A 1 126 ? 15.597 290.687 135.097 1.00 9.85 223 ASN A CA 1
ATOM 993 C C . ASN A 1 126 ? 15.797 292.132 135.552 1.00 13.16 223 ASN A C 1
ATOM 994 O O . ASN A 1 126 ? 16.144 293.008 134.743 1.00 15.85 223 ASN A O 1
ATOM 999 N N . ILE A 1 127 ? 15.594 292.379 136.846 1.00 18.05 224 ILE A N 1
ATOM 1000 C CA . ILE A 1 127 ? 15.846 293.711 137.399 1.00 11.86 224 ILE A CA 1
ATOM 1001 C C . ILE A 1 127 ? 17.291 294.144 137.143 1.00 14.15 224 ILE A C 1
ATOM 1002 O O . ILE A 1 127 ? 17.546 295.262 136.685 1.00 14.89 224 ILE A O 1
ATOM 1007 N N . GLU A 1 128 ? 18.226 293.243 137.434 1.00 13.47 225 GLU A N 1
ATOM 1008 C CA . GLU A 1 128 ? 19.647 293.496 137.220 1.00 17.89 225 GLU A CA 1
ATOM 1009 C C . GLU A 1 128 ? 19.937 293.890 135.779 1.00 22.25 225 GLU A C 1
ATOM 1010 O O . GLU A 1 128 ? 20.634 294.868 135.535 1.00 23.67 225 GLU A O 1
ATOM 1016 N N . LEU A 1 129 ? 19.398 293.126 134.833 1.00 21.59 226 LEU A N 1
ATOM 1017 C CA . LEU A 1 129 ? 19.578 293.424 133.415 1.00 20.16 226 LEU A CA 1
ATOM 1018 C C . LEU A 1 129 ? 19.057 294.820 133.080 1.00 20.36 226 LEU A C 1
ATOM 1019 O O . LEU A 1 129 ? 19.744 295.609 132.415 1.00 22.25 226 LEU A O 1
ATOM 1024 N N . ILE A 1 130 ? 17.849 295.123 133.555 1.00 20.05 227 ILE A N 1
ATOM 1025 C CA . ILE A 1 130 ? 17.260 296.446 133.351 1.00 30.92 227 ILE A CA 1
ATOM 1026 C C . ILE A 1 130 ? 18.184 297.551 133.869 1.00 31.27 227 ILE A C 1
ATOM 1027 O O . ILE A 1 130 ? 18.348 298.589 133.224 1.00 17.72 227 ILE A O 1
ATOM 1032 N N . CYS A 1 131 ? 18.803 297.316 135.023 1.00 30.77 228 CYS A N 1
ATOM 1033 C CA . CYS A 1 131 ? 19.728 298.290 135.596 1.00 32.73 228 CYS A CA 1
ATOM 1034 C C . CYS A 1 131 ? 21.011 298.422 134.772 1.00 39.29 228 CYS A C 1
ATOM 1035 O O . CYS A 1 131 ? 21.526 299.525 134.587 1.00 40.29 228 CYS A O 1
ATOM 1038 N N . GLN A 1 132 ? 21.519 297.296 134.280 1.00 31.37 229 GLN A N 1
ATOM 1039 C CA . GLN A 1 132 ? 22.729 297.282 133.464 1.00 25.92 229 GLN A CA 1
ATOM 1040 C C . GLN A 1 132 ? 22.517 298.011 132.146 1.00 35.95 229 GLN A C 1
ATOM 1041 O O . GLN A 1 132 ? 23.461 298.543 131.560 1.00 45.93 229 GLN A O 1
ATOM 1047 N N . GLU A 1 133 ? 21.273 298.028 131.678 1.00 36.84 230 GLU A N 1
ATOM 1048 C CA . GLU A 1 133 ? 20.962 298.633 130.387 1.00 41.52 230 GLU A CA 1
ATOM 1049 C C . GLU A 1 133 ? 20.828 300.155 130.445 1.00 37.22 230 GLU A C 1
ATOM 1050 O O . GLU A 1 133 ? 21.107 300.841 129.462 1.00 37.06 230 GLU A O 1
ATOM 1056 N N . ASN A 1 134 ? 20.404 300.682 131.589 1.00 42.48 231 ASN A N 1
ATOM 1057 C CA . ASN A 1 134 ? 20.206 302.123 131.725 1.00 44.43 231 ASN A CA 1
ATOM 1058 C C . ASN A 1 134 ? 21.148 302.756 132.744 1.00 31.19 231 ASN A C 1
ATOM 1059 O O . ASN A 1 134 ? 22.265 302.283 132.953 1.00 43.44 231 ASN A O 1
ATOM 1064 N N . ASP A 1 139 ? 16.752 306.817 137.284 1.00 29.74 236 ASP A N 1
ATOM 1065 C CA . ASP A 1 139 ? 17.967 307.529 137.666 1.00 28.23 236 ASP A CA 1
ATOM 1066 C C . ASP A 1 139 ? 18.104 307.725 139.186 1.00 56.95 236 ASP A C 1
ATOM 1067 O O . ASP A 1 139 ? 19.158 307.421 139.744 1.00 66.47 236 ASP A O 1
ATOM 1069 N N . PRO A 1 140 ? 17.053 308.227 139.868 1.00 46.50 237 PRO A N 1
ATOM 1070 C CA . PRO A 1 140 ? 17.254 308.409 141.312 1.00 43.55 237 PRO A CA 1
ATOM 1071 C C . PRO A 1 140 ? 17.201 307.100 142.096 1.00 51.47 237 PRO A C 1
ATOM 1072 O O . PRO A 1 140 ? 18.143 306.775 142.818 1.00 53.89 237 PRO A O 1
ATOM 1076 N N . VAL A 1 141 ? 16.100 306.367 141.950 1.00 39.59 238 VAL A N 1
ATOM 1077 C CA . VAL A 1 141 ? 15.884 305.133 142.696 1.00 45.49 238 VAL A CA 1
ATOM 1078 C C . VAL A 1 141 ? 16.885 304.070 142.279 1.00 42.91 238 VAL A C 1
ATOM 1079 O O . VAL A 1 141 ? 17.181 303.149 143.060 1.00 52.27 238 VAL A O 1
ATOM 1081 N N . LEU A 1 142 ? 17.401 304.194 141.055 1.00 34.82 239 LEU A N 1
ATOM 1082 C CA . LEU A 1 142 ? 18.271 303.167 140.510 1.00 38.98 239 LEU A CA 1
ATOM 1083 C C . LEU A 1 142 ? 19.545 303.083 141.330 1.00 41.02 239 LEU A C 1
ATOM 1084 O O . LEU A 1 142 ? 19.912 302.008 141.768 1.00 47.09 239 LEU A O 1
ATOM 1089 N N . GLN A 1 143 ? 20.212 304.212 141.551 1.00 48.05 240 GLN A N 1
ATOM 1090 C CA . GLN A 1 143 ? 21.476 304.215 142.293 1.00 53.35 240 GLN A CA 1
ATOM 1091 C C . GLN A 1 143 ? 21.329 303.506 143.635 1.00 42.49 240 GLN A C 1
ATOM 1092 O O . GLN A 1 143 ? 22.251 302.847 144.113 1.00 46.46 240 GLN A O 1
ATOM 1098 N N . ARG A 1 144 ? 20.149 303.646 144.228 1.00 32.93 241 ARG A N 1
ATOM 1099 C CA . ARG A 1 144 ? 19.819 302.978 145.478 1.00 41.06 241 ARG A CA 1
ATOM 1100 C C . ARG A 1 144 ? 19.676 301.467 145.271 1.00 30.25 241 ARG A C 1
ATOM 1101 O O . ARG A 1 144 ? 20.216 300.665 146.043 1.00 41.02 241 ARG A O 1
ATOM 1109 N N . ILE A 1 145 ? 18.947 301.085 144.225 1.00 32.16 242 ILE A N 1
ATOM 1110 C CA . ILE A 1 145 ? 18.778 299.672 143.883 1.00 32.02 242 ILE A CA 1
ATOM 1111 C C . ILE A 1 145 ? 20.132 298.998 143.622 1.00 43.15 242 ILE A C 1
ATOM 1112 O O . ILE A 1 145 ? 20.326 297.822 143.922 1.00 58.49 242 ILE A O 1
ATOM 1117 N N . VAL A 1 146 ? 21.070 299.761 143.075 1.00 41.37 243 VAL A N 1
ATOM 1118 C CA . VAL A 1 146 ? 22.413 299.272 142.797 1.00 46.61 243 VAL A CA 1
ATOM 1119 C C . VAL A 1 146 ? 23.221 299.276 144.088 1.00 50.85 243 VAL A C 1
ATOM 1120 O O . VAL A 1 146 ? 24.151 298.490 144.260 1.00 66.90 243 VAL A O 1
ATOM 1124 N N . ASP A 1 147 ? 22.853 300.168 145.001 1.00 52.37 244 ASP A N 1
ATOM 1125 C CA . ASP A 1 147 ? 23.436 300.160 146.337 1.00 61.31 244 ASP A CA 1
ATOM 1126 C C . ASP A 1 147 ? 22.995 298.921 147.114 1.00 60.86 244 ASP A C 1
ATOM 1127 O O . ASP A 1 147 ? 23.669 298.507 148.059 1.00 80.70 244 ASP A O 1
ATOM 1132 N N . ILE A 1 148 ? 21.867 298.330 146.723 1.00 43.82 245 ILE A N 1
ATOM 1133 C CA . ILE A 1 148 ? 21.454 297.051 147.304 1.00 48.43 245 ILE A CA 1
ATOM 1134 C C . ILE A 1 148 ? 22.466 295.969 146.943 1.00 46.52 245 ILE A C 1
ATOM 1135 O O . ILE A 1 148 ? 23.020 295.306 147.820 1.00 61.94 245 ILE A O 1
ATOM 1140 N N . LEU A 1 149 ? 22.706 295.796 145.647 1.00 57.64 246 LEU A N 1
ATOM 1141 C CA . LEU A 1 149 ? 23.801 294.957 145.176 1.00 61.59 246 LEU A CA 1
ATOM 1142 C C . LEU A 1 149 ? 25.091 295.755 145.327 1.00 64.68 246 LEU A C 1
ATOM 1143 O O . LEU A 1 149 ? 25.088 296.789 145.989 1.00 60.10 246 LEU A O 1
ATOM 1148 N N . TYR A 1 150 ? 26.179 295.270 144.729 1.00 57.56 247 TYR A N 1
ATOM 1149 C CA . TYR A 1 150 ? 27.449 296.006 144.653 1.00 51.59 247 TYR A CA 1
ATOM 1150 C C . TYR A 1 150 ? 28.491 295.229 143.860 1.00 67.45 247 TYR A C 1
ATOM 1151 O O . TYR A 1 150 ? 29.669 295.589 143.849 1.00 67.60 247 TYR A O 1
ATOM 1160 N N . MET B 1 4 ? 4.692 174.629 177.218 1.00 70.93 1 MET B N 1
ATOM 1161 C CA . MET B 1 4 ? 4.595 173.179 177.063 1.00 70.87 1 MET B CA 1
ATOM 1162 C C . MET B 1 4 ? 5.725 172.385 177.744 1.00 68.55 1 MET B C 1
ATOM 1163 O O . MET B 1 4 ? 5.454 171.325 178.309 1.00 71.12 1 MET B O 1
ATOM 1168 N N . PRO B 1 5 ? 6.988 172.868 177.676 1.00 55.71 2 PRO B N 1
ATOM 1169 C CA . PRO B 1 5 ? 8.048 172.147 178.396 1.00 62.43 2 PRO B CA 1
ATOM 1170 C C . PRO B 1 5 ? 7.718 171.859 179.860 1.00 47.14 2 PRO B C 1
ATOM 1171 O O . PRO B 1 5 ? 7.236 172.737 180.575 1.00 49.34 2 PRO B O 1
ATOM 1175 N N . LEU B 1 6 ? 7.976 170.625 180.282 1.00 50.38 3 LEU B N 1
ATOM 1176 C CA . LEU B 1 6 ? 7.643 170.172 181.627 1.00 48.82 3 LEU B CA 1
ATOM 1177 C C . LEU B 1 6 ? 8.365 170.976 182.701 1.00 51.96 3 LEU B C 1
ATOM 1178 O O . LEU B 1 6 ? 9.522 171.360 182.532 1.00 44.00 3 LEU B O 1
ATOM 1183 N N . LYS B 1 7 ? 7.668 171.231 183.804 1.00 62.66 4 LYS B N 1
ATOM 1184 C CA . LYS B 1 7 ? 8.278 171.850 184.972 1.00 60.56 4 LYS B CA 1
ATOM 1185 C C . LYS B 1 7 ? 9.356 170.918 185.518 1.00 51.43 4 LYS B C 1
ATOM 1186 O O . LYS B 1 7 ? 9.236 169.699 185.390 1.00 45.72 4 LYS B O 1
ATOM 1192 N N . PRO B 1 8 ? 10.417 171.487 186.117 1.00 49.40 5 PRO B N 1
ATOM 1193 C CA . PRO B 1 8 ? 11.543 170.716 186.662 1.00 54.90 5 PRO B CA 1
ATOM 1194 C C . PRO B 1 8 ? 11.110 169.550 187.554 1.00 55.53 5 PRO B C 1
ATOM 1195 O O . PRO B 1 8 ? 11.782 168.517 187.595 1.00 61.63 5 PRO B O 1
ATOM 1199 N N . GLU B 1 9 ? 9.988 169.718 188.245 1.00 46.89 6 GLU B N 1
ATOM 1200 C CA . GLU B 1 9 ? 9.470 168.691 189.139 1.00 54.58 6 GLU B CA 1
ATOM 1201 C C . GLU B 1 9 ? 8.946 167.478 188.366 1.00 43.62 6 GLU B C 1
ATOM 1202 O O . GLU B 1 9 ? 9.198 166.335 188.750 1.00 54.62 6 GLU B O 1
ATOM 1208 N N . GLU B 1 10 ? 8.227 167.732 187.276 1.00 47.56 7 GLU B N 1
ATOM 1209 C CA . GLU B 1 10 ? 7.712 166.668 186.413 1.00 50.68 7 GLU B CA 1
ATOM 1210 C C . GLU B 1 10 ? 8.869 165.883 185.787 1.00 47.09 7 GLU B C 1
ATOM 1211 O O . GLU B 1 10 ? 8.913 164.644 185.829 1.00 34.50 7 GLU B O 1
ATOM 1217 N N . HIS B 1 11 ? 9.798 166.635 185.203 1.00 37.62 8 HIS B N 1
ATOM 1218 C CA . HIS B 1 11 ? 11.030 166.106 184.629 1.00 29.36 8 HIS B CA 1
ATOM 1219 C C . HIS B 1 11 ? 11.750 165.194 185.620 1.00 35.74 8 HIS B C 1
ATOM 1220 O O . HIS B 1 11 ? 12.123 164.057 185.295 1.00 32.62 8 HIS B O 1
ATOM 1227 N N . GLU B 1 12 ? 11.928 165.703 186.836 1.00 27.78 9 GLU B N 1
ATOM 1228 C CA . GLU B 1 12 ? 12.527 164.930 187.915 1.00 24.91 9 GLU B CA 1
ATOM 1229 C C . GLU B 1 12 ? 11.734 163.656 188.184 1.00 23.82 9 GLU B C 1
ATOM 1230 O O . GLU B 1 12 ? 12.312 162.594 188.423 1.00 27.59 9 GLU B O 1
ATOM 1236 N N . ASP B 1 13 ? 10.409 163.766 188.135 1.00 32.70 10 ASP B N 1
ATOM 1237 C CA . ASP B 1 13 ? 9.541 162.612 188.343 1.00 36.20 10 ASP B CA 1
ATOM 1238 C C . ASP B 1 13 ? 9.765 161.553 187.269 1.00 36.07 10 ASP B C 1
ATOM 1239 O O . ASP B 1 13 ? 9.563 160.366 187.516 1.00 28.60 10 ASP B O 1
ATOM 1244 N N . ILE B 1 14 ? 10.187 161.975 186.080 1.00 33.86 11 ILE B N 1
ATOM 1245 C CA . ILE B 1 14 ? 10.527 161.009 185.035 1.00 27.96 11 ILE B CA 1
ATOM 1246 C C . ILE B 1 14 ? 11.901 160.371 185.286 1.00 34.43 11 ILE B C 1
ATOM 1247 O O . ILE B 1 14 ? 12.050 159.137 185.243 1.00 34.60 11 ILE B O 1
ATOM 1252 N N . LEU B 1 15 ? 12.898 161.211 185.559 1.00 29.98 12 LEU B N 1
ATOM 1253 C CA . LEU B 1 15 ? 14.257 160.726 185.818 1.00 16.86 12 LEU B CA 1
ATOM 1254 C C . LEU B 1 15 ? 14.290 159.697 186.952 1.00 23.64 12 LEU B C 1
ATOM 1255 O O . LEU B 1 15 ? 14.944 158.648 186.845 1.00 26.01 12 LEU B O 1
ATOM 1260 N N . ASN B 1 16 ? 13.574 160.002 188.031 1.00 20.02 13 ASN B N 1
ATOM 1261 C CA . ASN B 1 16 ? 13.472 159.100 189.174 1.00 18.53 13 ASN B CA 1
ATOM 1262 C C . ASN B 1 16 ? 12.945 157.727 188.774 1.00 15.44 13 ASN B C 1
ATOM 1263 O O . ASN B 1 16 ? 13.424 156.704 189.263 1.00 17.32 13 ASN B O 1
ATOM 1268 N N . LYS B 1 17 ? 11.954 157.713 187.888 1.00 18.41 14 LYS B N 1
ATOM 1269 C C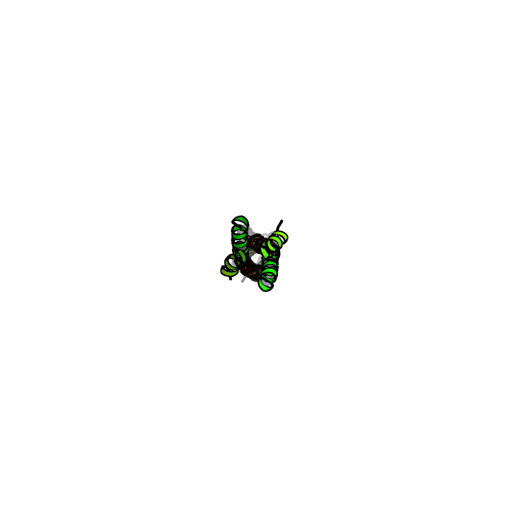A . LYS B 1 17 ? 11.445 156.464 187.338 1.00 16.34 14 LYS B CA 1
ATOM 1270 C C . LYS B 1 17 ? 12.545 155.747 186.576 1.00 30.88 14 LYS B C 1
ATOM 1271 O O . LYS B 1 17 ? 12.674 154.525 186.656 1.00 23.12 14 LYS B O 1
ATOM 1277 N N . LEU B 1 18 ? 13.342 156.513 185.837 1.00 29.69 15 LEU B N 1
ATOM 1278 C CA . LEU B 1 18 ? 14.413 155.915 185.043 1.00 30.00 15 LEU B CA 1
ATOM 1279 C C . LEU B 1 18 ? 15.553 155.343 185.886 1.00 26.50 15 LEU B C 1
ATOM 1280 O O . LEU B 1 18 ? 16.316 154.504 185.405 1.00 28.56 15 LEU B O 1
ATOM 1285 N N . LEU B 1 19 ? 15.674 155.790 187.134 1.00 23.98 16 LEU B N 1
ATOM 1286 C CA . LEU B 1 19 ? 16.711 155.261 188.027 1.00 24.83 16 LEU B CA 1
ATOM 1287 C C . LEU B 1 19 ? 16.623 153.748 188.254 1.00 25.10 16 LEU B C 1
ATOM 1288 O O . LEU B 1 19 ? 17.645 153.077 188.401 1.00 27.38 16 LEU B O 1
ATOM 1293 N N . ASP B 1 20 ? 15.405 153.217 188.282 1.00 27.59 17 ASP B N 1
ATOM 1294 C CA . ASP B 1 20 ? 15.182 151.805 188.593 1.00 29.76 17 ASP B CA 1
ATOM 1295 C C . ASP B 1 20 ? 15.593 150.887 187.440 1.00 29.87 17 ASP B C 1
ATOM 1296 O O . ASP B 1 20 ? 15.087 151.023 186.327 1.00 32.19 17 ASP B O 1
ATOM 1301 N N . PRO B 1 21 ? 16.516 149.948 187.706 1.00 37.55 18 PRO B N 1
ATOM 1302 C CA . PRO B 1 21 ? 16.912 148.957 186.697 1.00 36.87 18 PRO B CA 1
ATOM 1303 C C . PRO B 1 21 ? 15.855 147.876 186.483 1.00 33.72 18 PRO B C 1
ATOM 1304 O O . PRO B 1 21 ? 15.934 147.125 185.512 1.00 36.02 18 PRO B O 1
ATOM 1308 N N . GLU B 1 22 ? 14.879 147.799 187.383 1.00 38.71 19 GLU B N 1
ATOM 1309 C CA . GLU B 1 22 ? 13.815 146.809 187.267 1.00 39.46 19 GLU B CA 1
ATOM 1310 C C . GLU B 1 22 ? 12.551 147.421 186.670 1.00 32.89 19 GLU B C 1
ATOM 1311 O O . GLU B 1 22 ? 11.445 146.926 186.887 1.00 36.19 19 GLU B O 1
ATOM 1317 N N . LEU B 1 23 ? 12.727 148.503 185.919 1.00 29.11 20 LEU B N 1
ATOM 1318 C CA . LEU B 1 23 ? 11.626 149.129 185.199 1.00 27.73 20 LEU B CA 1
ATOM 1319 C C . LEU B 1 23 ? 11.456 148.453 183.842 1.00 27.57 20 LEU B C 1
ATOM 1320 O O . LEU B 1 23 ? 12.440 148.181 183.155 1.00 39.54 20 LEU B O 1
ATOM 1325 N N . ALA B 1 24 ? 10.210 148.177 183.466 1.00 26.40 21 ALA B N 1
ATOM 1326 C CA . ALA B 1 24 ? 9.919 147.483 182.213 1.00 30.68 21 ALA B CA 1
ATOM 1327 C C . ALA B 1 24 ? 10.428 148.268 181.009 1.00 33.67 21 ALA B C 1
ATOM 1328 O O . ALA B 1 24 ? 10.366 149.498 180.989 1.00 30.99 21 ALA B O 1
ATOM 1330 N N . GLN B 1 25 ? 10.931 147.547 180.010 1.00 21.99 22 GLN B N 1
ATOM 1331 C CA . GLN B 1 25 ? 11.532 148.166 178.831 1.00 21.16 22 GLN B CA 1
ATOM 1332 C C . GLN B 1 25 ? 10.549 149.030 178.050 1.00 30.26 22 GLN B C 1
ATOM 1333 O O . GLN B 1 25 ? 10.944 150.013 177.425 1.00 31.76 22 GLN B O 1
ATOM 1339 N N . SER B 1 26 ? 9.273 148.660 178.082 1.00 27.01 23 SER B N 1
ATOM 1340 C CA . SER B 1 26 ? 8.240 149.466 177.445 1.00 33.56 23 SER B CA 1
ATOM 1341 C C . SER B 1 26 ? 8.152 150.825 178.134 1.00 29.11 23 SER B C 1
ATOM 1342 O O . SER B 1 26 ? 8.180 151.874 177.482 1.00 28.19 23 SER B O 1
ATOM 1345 N N . GLU B 1 27 ? 8.072 150.793 179.460 1.00 26.50 24 GLU B N 1
ATOM 1346 C CA . GLU B 1 27 ? 7.970 152.006 180.260 1.00 32.53 24 GLU B CA 1
ATOM 1347 C C . GLU B 1 27 ? 9.254 152.829 180.206 1.00 23.14 24 GLU B C 1
ATOM 1348 O O . GLU B 1 27 ? 9.209 154.059 180.207 1.00 38.38 24 GLU B O 1
ATOM 1354 N N . ARG B 1 28 ? 10.394 152.146 180.164 1.00 25.08 25 ARG B N 1
ATOM 1355 C CA . ARG B 1 28 ? 11.687 152.818 180.084 1.00 19.97 25 ARG B CA 1
ATOM 1356 C C . ARG B 1 28 ? 11.815 153.559 178.756 1.00 19.09 25 ARG B C 1
ATOM 1357 O O . ARG B 1 28 ? 12.176 154.741 178.716 1.00 23.78 25 ARG B O 1
ATOM 1365 N N . THR B 1 29 ? 11.503 152.852 177.674 1.00 17.53 26 THR B N 1
ATOM 1366 C CA . THR B 1 29 ? 11.492 153.434 176.337 1.00 23.44 26 THR B CA 1
ATOM 1367 C C . THR B 1 29 ? 10.551 154.636 176.274 1.00 22.61 26 THR B C 1
ATOM 1368 O O . THR B 1 29 ? 10.899 155.683 175.722 1.00 20.71 26 THR B O 1
ATOM 1372 N N . GLU B 1 30 ? 9.364 154.480 176.857 1.00 20.39 27 GLU B N 1
ATOM 1373 C CA . GLU B 1 30 ? 8.368 155.548 176.872 1.00 23.97 27 GLU B CA 1
ATOM 1374 C C . GLU B 1 30 ? 8.849 156.786 177.631 1.00 21.42 27 GLU B C 1
ATOM 1375 O O . GLU B 1 30 ? 8.667 157.914 177.171 1.00 21.74 27 GLU B O 1
ATOM 1381 N N . ALA B 1 31 ? 9.459 156.576 178.793 1.00 16.65 28 ALA B N 1
ATOM 1382 C CA . ALA B 1 31 ? 9.992 157.685 179.578 1.00 17.54 28 ALA B CA 1
ATOM 1383 C C . ALA B 1 31 ? 11.089 158.410 178.807 1.00 14.99 28 ALA B C 1
ATOM 1384 O O . ALA B 1 31 ? 11.126 159.647 178.754 1.00 17.71 28 ALA B O 1
ATOM 1386 N N . LEU B 1 32 ? 11.977 157.630 178.199 1.00 13.02 29 LEU B N 1
ATOM 1387 C CA . LEU B 1 32 ? 13.072 158.196 177.423 1.00 17.29 29 LEU B CA 1
ATOM 1388 C C . LEU B 1 32 ? 12.566 159.015 176.237 1.00 18.88 29 LEU B C 1
ATOM 1389 O O . LEU B 1 32 ? 13.120 160.073 175.926 1.00 15.52 29 LEU B O 1
ATOM 1394 N N . GLN B 1 33 ? 11.509 158.537 175.583 1.00 25.37 30 GLN B N 1
ATOM 1395 C CA . GLN B 1 33 ? 10.943 159.271 174.455 1.00 22.95 30 GLN B CA 1
ATOM 1396 C C . GLN B 1 33 ? 10.228 160.529 174.950 1.00 16.60 30 GLN B C 1
ATOM 1397 O O . GLN B 1 33 ? 10.194 161.545 174.250 1.00 22.16 30 GLN B O 1
ATOM 1403 N N . GLN B 1 34 ? 9.675 160.465 176.161 1.00 16.73 31 GLN B N 1
ATOM 1404 C CA . GLN B 1 34 ? 9.099 161.649 176.793 1.00 22.56 31 GLN B CA 1
ATOM 1405 C C . GLN B 1 34 ? 10.171 162.719 176.940 1.00 22.48 31 GLN B C 1
ATOM 1406 O O . GLN B 1 34 ? 9.976 163.872 176.538 1.00 24.31 31 GLN B O 1
ATOM 1412 N N . LEU B 1 35 ? 11.305 162.323 177.514 1.00 28.04 32 LEU B N 1
ATOM 1413 C CA . LEU B 1 35 ? 12.441 163.226 177.666 1.00 19.20 32 LEU B CA 1
ATOM 1414 C C . LEU B 1 35 ? 12.881 163.797 176.321 1.00 17.23 32 LEU B C 1
ATOM 1415 O O . LEU B 1 35 ? 13.134 164.997 176.199 1.00 23.26 32 LEU B O 1
ATOM 1420 N N . ARG B 1 36 ? 12.959 162.926 175.319 1.00 20.05 33 ARG B N 1
ATOM 1421 C CA . ARG B 1 36 ? 13.343 163.316 173.964 1.00 23.99 33 ARG B CA 1
ATOM 1422 C C . ARG B 1 36 ? 12.457 164.435 173.418 1.00 24.00 33 ARG B C 1
ATOM 1423 O O . ARG B 1 36 ? 12.935 165.536 173.106 1.00 21.63 33 ARG B O 1
ATOM 1431 N N . VAL B 1 37 ? 11.163 164.143 173.314 1.00 21.06 34 VAL B N 1
ATOM 1432 C CA . VAL B 1 37 ? 10.196 165.087 172.762 1.00 25.90 34 VAL B CA 1
ATOM 1433 C C . VAL B 1 37 ? 10.158 166.395 173.548 1.00 24.89 34 VAL B C 1
ATOM 1434 O O . VAL B 1 37 ? 10.219 167.481 172.961 1.00 38.36 34 VAL B O 1
ATOM 1438 N N . ASN B 1 38 ? 10.064 166.288 174.872 1.00 23.51 35 ASN B N 1
ATOM 1439 C CA . ASN B 1 38 ? 10.047 167.470 175.729 1.00 19.26 35 ASN B CA 1
ATOM 1440 C C . ASN B 1 38 ? 11.276 168.347 175.503 1.00 23.10 35 ASN B C 1
ATOM 1441 O O . ASN B 1 38 ? 11.174 169.577 175.433 1.00 30.35 35 ASN B O 1
ATOM 1446 N N . TYR B 1 39 ? 12.433 167.705 175.372 1.00 30.26 36 TYR B N 1
ATOM 1447 C CA . TYR B 1 39 ? 13.675 168.426 175.126 1.00 27.05 36 TYR B CA 1
ATOM 1448 C C . TYR B 1 39 ? 13.624 169.143 173.782 1.00 21.04 36 TYR B C 1
ATOM 1449 O O . TYR B 1 39 ? 14.047 170.295 173.672 1.00 26.94 36 TYR B O 1
ATOM 1458 N N . GLY B 1 40 ? 13.102 168.462 172.765 1.00 24.75 37 GLY B N 1
ATOM 1459 C CA . GLY B 1 40 ? 12.949 169.065 171.451 1.00 29.31 37 GLY B CA 1
ATOM 1460 C C . GLY B 1 40 ? 12.071 170.306 171.464 1.00 29.89 37 GLY B C 1
ATOM 1461 O O . GLY B 1 40 ? 12.432 171.354 170.912 1.00 27.44 37 GLY B O 1
ATOM 1462 N N . SER B 1 41 ? 10.910 170.191 172.102 1.00 25.54 38 SER B N 1
ATOM 1463 C CA . SER B 1 41 ? 9.992 171.319 172.211 1.00 23.69 38 SER B CA 1
ATOM 1464 C C . SER B 1 41 ? 10.640 172.475 172.967 1.00 29.20 38 SER B C 1
ATOM 1465 O O . SER B 1 41 ? 10.478 173.644 172.599 1.00 40.28 38 SER B O 1
ATOM 1468 N N . PHE B 1 42 ? 11.389 172.142 174.014 1.00 32.13 39 PHE B N 1
ATOM 1469 C CA . PHE B 1 42 ? 12.034 173.163 174.831 1.00 37.38 39 PHE B CA 1
ATOM 1470 C C . PHE B 1 42 ? 13.132 173.899 174.055 1.00 34.03 39 PHE B C 1
ATOM 1471 O O . PHE B 1 42 ? 13.252 175.120 174.161 1.00 38.69 39 PHE B O 1
ATOM 1479 N N . VAL B 1 43 ? 13.926 173.173 173.270 1.00 28.78 40 VAL B N 1
ATOM 1480 C CA . VAL B 1 43 ? 14.986 173.829 172.507 1.00 30.88 40 VAL B CA 1
ATOM 1481 C C . VAL B 1 43 ? 14.405 174.617 171.332 1.00 33.10 40 VAL B C 1
ATOM 1482 O O . VAL B 1 43 ? 14.993 175.609 170.897 1.00 28.10 40 VAL B O 1
ATOM 1486 N N . SER B 1 44 ? 13.248 174.191 170.827 1.00 32.57 41 SER B N 1
ATOM 1487 C CA . SER B 1 44 ? 12.576 174.953 169.777 1.00 29.75 41 SER B CA 1
ATOM 1488 C C . SER B 1 44 ? 12.058 176.277 170.341 1.00 40.60 41 SER B C 1
ATOM 1489 O O . SER B 1 44 ? 12.243 177.340 169.737 1.00 42.45 41 SER B O 1
ATOM 1492 N N . GLU B 1 45 ? 11.415 176.197 171.504 1.00 41.31 42 GLU B N 1
ATOM 1493 C CA . GLU B 1 45 ? 10.946 177.378 172.225 1.00 35.29 42 GLU B CA 1
ATOM 1494 C C . GLU B 1 45 ? 12.111 178.332 172.493 1.00 45.22 42 GLU B C 1
ATOM 1495 O O . GLU B 1 45 ? 12.009 179.548 172.284 1.00 46.87 42 GLU B O 1
ATOM 1501 N N . TYR B 1 46 ? 13.222 177.756 172.942 1.00 35.67 43 TYR B N 1
ATOM 1502 C CA . TYR B 1 46 ? 14.450 178.496 173.204 1.00 29.55 43 TYR B CA 1
ATOM 1503 C C . TYR B 1 46 ? 14.945 179.224 171.958 1.00 34.54 43 TYR B C 1
ATOM 1504 O O . TYR B 1 46 ? 15.311 180.398 172.022 1.00 33.22 43 TYR B O 1
ATOM 1513 N N . ASN B 1 47 ? 14.960 178.523 170.828 1.00 37.46 44 ASN B N 1
ATOM 1514 C CA . ASN B 1 47 ? 15.418 179.114 169.575 1.00 35.32 44 ASN B CA 1
ATOM 1515 C C . ASN B 1 47 ? 14.527 180.267 169.128 1.00 41.78 44 ASN B C 1
ATOM 1516 O O . ASN B 1 47 ? 15.023 181.326 168.727 1.00 43.42 44 ASN B O 1
ATOM 1521 N N . ASP B 1 48 ? 13.214 180.059 169.201 1.00 27.96 45 ASP B N 1
ATOM 1522 C CA . ASP B 1 48 ? 12.260 181.125 168.911 1.00 26.19 45 ASP B CA 1
ATOM 1523 C C . ASP B 1 48 ? 12.552 182.338 169.789 1.00 35.85 45 ASP B C 1
ATOM 1524 O O . ASP B 1 48 ? 12.503 183.482 169.327 1.00 42.20 45 ASP B O 1
ATOM 1529 N N . LEU B 1 49 ? 12.874 182.073 171.053 1.00 41.67 46 LEU B N 1
ATOM 1530 C CA . LEU B 1 49 ? 13.198 183.133 172.002 1.00 40.37 46 LEU B CA 1
ATOM 1531 C C . LEU B 1 49 ? 14.450 183.906 171.583 1.00 33.81 46 LEU B C 1
ATOM 1532 O O . LEU B 1 49 ? 14.462 185.138 171.605 1.00 33.50 46 LEU B O 1
ATOM 1537 N N . THR B 1 50 ? 15.496 183.177 171.201 1.00 35.64 47 THR B N 1
ATOM 1538 C CA . THR B 1 50 ? 16.748 183.787 170.753 1.00 39.41 47 THR B CA 1
ATOM 1539 C C . THR B 1 50 ? 16.525 184.682 169.535 1.00 47.22 47 THR B C 1
ATOM 1540 O O . THR B 1 50 ? 16.956 185.843 169.505 1.00 38.26 47 THR B O 1
ATOM 1544 N N . LYS B 1 51 ? 15.843 184.132 168.535 1.00 52.44 48 LYS B N 1
ATOM 1545 C CA . LYS B 1 51 ? 15.542 184.872 167.314 1.00 52.07 48 LYS B CA 1
ATOM 1546 C C . LYS B 1 51 ? 14.736 186.131 167.622 1.00 48.32 48 LYS B C 1
ATOM 1547 O O . LYS B 1 51 ? 15.009 187.201 167.072 1.00 49.00 48 LYS B O 1
ATOM 1553 N N . SER B 1 52 ? 13.751 186.000 168.507 1.00 43.97 49 SER B N 1
ATOM 1554 C CA . SER B 1 52 ? 12.944 187.142 168.928 1.00 39.87 49 SER B CA 1
ATOM 1555 C C . SER B 1 52 ? 13.815 188.207 169.591 1.00 49.37 49 SER B C 1
ATOM 1556 O O . SER B 1 52 ? 13.615 189.409 169.385 1.00 45.69 49 SER B O 1
ATOM 1559 N N . LEU B 1 53 ? 14.786 187.756 170.382 1.00 53.26 1361 LEU B N 1
ATOM 1560 C CA . LEU B 1 53 ? 15.733 188.663 171.020 1.00 57.15 1361 LEU B CA 1
ATOM 1561 C C . LEU B 1 53 ? 16.531 189.433 169.977 1.00 49.44 1361 LEU B C 1
ATOM 1562 O O . LEU B 1 53 ? 16.747 190.637 170.118 1.00 49.53 1361 LEU B O 1
ATOM 1567 N N . SER B 1 54 ? 16.967 188.737 168.932 1.00 48.30 1362 SER B N 1
ATOM 1568 C CA . SER B 1 54 ? 17.671 189.398 167.836 1.00 53.53 1362 SER B CA 1
ATOM 1569 C C . SER B 1 54 ? 16.764 190.413 167.143 1.00 57.97 1362 SER B C 1
ATOM 1570 O O . SER B 1 54 ? 17.211 191.491 166.742 1.00 63.89 1362 SER B O 1
ATOM 1573 N N . LYS B 1 55 ? 15.487 190.065 167.018 1.00 49.74 1363 LYS B N 1
ATOM 1574 C CA . LYS B 1 55 ? 14.505 190.936 166.381 1.00 47.92 1363 LYS B CA 1
ATOM 1575 C C . LYS B 1 55 ? 14.293 192.215 167.188 1.00 62.46 1363 LYS B C 1
ATOM 1576 O O . LYS B 1 55 ? 14.063 193.285 166.623 1.00 75.78 1363 LYS B O 1
ATOM 1582 N N . ALA B 1 56 ? 14.373 192.100 168.510 1.00 68.17 1364 ALA B N 1
ATOM 1583 C CA . ALA B 1 56 ? 14.237 193.265 169.379 1.00 62.54 1364 ALA B CA 1
ATOM 1584 C C . ALA B 1 56 ? 15.502 194.122 169.356 1.00 56.13 1364 ALA B C 1
ATOM 1585 O O . ALA B 1 56 ? 15.435 195.347 169.224 1.00 69.97 1364 ALA B O 1
ATOM 1587 N N . ASN B 1 57 ? 16.651 193.466 169.481 1.00 41.43 1365 ASN B N 1
ATOM 1588 C CA . ASN B 1 57 ? 17.938 194.152 169.494 1.00 50.05 1365 ASN B CA 1
ATOM 1589 C C . ASN B 1 57 ? 18.242 194.859 168.179 1.00 72.21 1365 ASN B C 1
ATOM 1590 O O . ASN B 1 57 ? 18.978 195.846 168.153 1.00 71.16 1365 ASN B O 1
ATOM 1595 N N . SER B 1 58 ? 17.683 194.346 167.088 1.00 74.41 1366 SER B N 1
ATOM 1596 C CA . SER B 1 58 ? 17.859 194.974 165.785 1.00 67.26 1366 SER B CA 1
ATOM 1597 C C . SER B 1 58 ? 17.110 196.300 165.735 1.00 76.18 1366 SER B C 1
ATOM 1598 O O . SER B 1 58 ? 17.547 197.246 165.081 1.00 90.22 1366 SER B O 1
ATOM 1601 N N . GLU B 1 59 ? 15.980 196.358 166.433 1.00 62.03 1367 GLU B N 1
ATOM 1602 C CA . GLU B 1 59 ? 15.193 197.582 166.517 1.00 69.32 1367 GLU B CA 1
ATOM 1603 C C . GLU B 1 59 ? 15.818 198.558 167.509 1.00 72.76 1367 GLU B C 1
ATOM 1604 O O . GLU B 1 59 ? 15.769 199.770 167.312 1.00 62.68 1367 GLU B O 1
ATOM 1610 N N . VAL B 1 60 ? 16.404 198.026 168.577 1.00 83.48 1368 VAL B N 1
ATOM 1611 C CA . VAL B 1 60 ? 17.122 198.862 169.532 1.00 78.98 1368 VAL B CA 1
ATOM 1612 C C . VAL B 1 60 ? 18.299 199.543 168.840 1.00 81.05 1368 VAL B C 1
ATOM 1613 O O . VAL B 1 60 ? 18.440 200.769 168.883 1.00 86.92 1368 VAL B O 1
ATOM 1617 N N . ALA B 1 61 ? 19.130 198.736 168.185 1.00 76.13 1369 ALA B N 1
ATOM 1618 C CA . ALA B 1 61 ? 20.260 199.247 167.419 1.00 69.53 1369 ALA B CA 1
ATOM 1619 C C . ALA B 1 61 ? 19.767 200.076 166.243 1.00 74.29 1369 ALA B C 1
ATOM 1620 O O . ALA B 1 61 ? 20.514 200.880 165.685 1.00 73.24 1369 ALA B O 1
ATOM 1622 N N . GLN B 1 62 ? 18.510 199.873 165.860 1.00 75.26 1370 GLN B N 1
ATOM 1623 C CA . GLN B 1 62 ? 17.921 200.699 164.819 1.00 73.92 1370 GLN B CA 1
ATOM 1624 C C . GLN B 1 62 ? 17.730 202.111 165.360 1.00 76.22 1370 GLN B C 1
ATOM 1625 O O . GLN B 1 62 ? 18.385 203.026 164.890 1.00 72.46 1370 GLN B O 1
ATOM 1631 N N . TRP B 1 63 ? 16.872 202.285 166.365 1.00 75.13 1371 TRP B N 1
ATOM 1632 C CA . TRP B 1 63 ? 16.539 203.625 166.848 1.00 69.19 1371 TRP B CA 1
ATOM 1633 C C . TRP B 1 63 ? 17.730 204.331 167.488 1.00 68.37 1371 TRP B C 1
ATOM 1634 O O . TRP B 1 63 ? 17.794 205.561 167.495 1.00 78.14 1371 TRP B O 1
ATOM 1645 N N . ARG B 1 64 ? 18.666 203.554 168.024 1.00 69.02 1372 ARG B N 1
ATOM 1646 C CA . ARG B 1 64 ? 19.845 204.122 168.672 1.00 72.74 1372 ARG B CA 1
ATOM 1647 C C . ARG B 1 64 ? 20.690 204.940 167.693 1.00 84.60 1372 ARG B C 1
ATOM 1648 O O . ARG B 1 64 ? 21.401 205.858 168.094 1.00 81.51 1372 ARG B O 1
ATOM 1656 N N . THR B 1 65 ? 20.595 204.612 166.409 1.00 90.97 1373 THR B N 1
ATOM 1657 C CA . THR B 1 65 ? 21.397 205.266 165.377 1.00 92.86 1373 THR B CA 1
ATOM 1658 C C . THR B 1 65 ? 20.525 206.085 164.419 1.00 83.58 1373 THR B C 1
ATOM 1659 O O . THR B 1 65 ? 20.940 207.126 163.908 1.00 83.01 1373 THR B O 1
ATOM 1663 N N . LYS B 1 66 ? 19.303 205.609 164.210 1.00 72.16 1374 LYS B N 1
ATOM 1664 C CA . LYS B 1 66 ? 18.379 206.143 163.213 1.00 74.24 1374 LYS B CA 1
ATOM 1665 C C . LYS B 1 66 ? 18.052 207.616 163.428 1.00 83.39 1374 LYS B C 1
ATOM 1666 O O . LYS B 1 66 ? 18.310 208.448 162.558 1.00 91.95 1374 LYS B O 1
ATOM 1672 N N . TYR B 1 67 ? 17.477 207.936 164.582 1.00 85.26 1375 TYR B N 1
ATOM 1673 C CA . TYR B 1 67 ? 17.130 209.316 164.884 1.00 81.49 1375 TYR B CA 1
ATOM 1674 C C . TYR B 1 67 ? 18.289 210.014 165.579 1.00 93.13 1375 TYR B C 1
ATOM 1675 O O . TYR B 1 67 ? 18.208 211.195 165.918 1.00 99.06 1375 TYR B O 1
ATOM 1684 N N . GLU B 1 68 ? 19.371 209.272 165.786 1.00 90.30 1376 GLU B N 1
ATOM 1685 C CA . GLU B 1 68 ? 20.613 209.853 166.270 1.00 74.94 1376 GLU B CA 1
ATOM 1686 C C . GLU B 1 68 ? 21.258 210.654 165.144 1.00 84.53 1376 GLU B C 1
ATOM 1687 O O . GLU B 1 68 ? 21.887 211.687 165.378 1.00 86.31 1376 GLU B O 1
ATOM 1693 N N . THR B 1 69 ? 21.081 210.176 163.916 1.00 88.00 1377 THR B N 1
ATOM 1694 C CA . THR B 1 69 ? 21.514 210.914 162.737 1.00 89.81 1377 THR B CA 1
ATOM 1695 C C . THR B 1 69 ? 20.518 212.030 162.435 1.00 85.22 1377 THR B C 1
ATOM 1696 O O . THR B 1 69 ? 20.857 213.014 161.778 1.00 92.13 1377 THR B O 1
ATOM 1700 N N . ASP B 1 70 ? 19.290 211.868 162.921 1.00 60.40 1378 ASP B N 1
ATOM 1701 C CA . ASP B 1 70 ? 18.264 212.898 162.785 1.00 81.14 1378 ASP B CA 1
ATOM 1702 C C . ASP B 1 70 ? 18.623 214.084 163.672 1.00 86.22 1378 ASP B C 1
ATOM 1703 O O . ASP B 1 70 ? 18.327 215.234 163.342 1.00 71.89 1378 ASP B O 1
ATOM 1708 N N . ALA B 1 71 ? 19.264 213.792 164.800 1.00 93.68 1379 ALA B N 1
ATOM 1709 C CA . ALA B 1 71 ? 19.744 214.830 165.702 1.00 84.00 1379 ALA B CA 1
ATOM 1710 C C . ALA B 1 71 ? 20.664 215.782 164.954 1.00 77.42 1379 ALA B C 1
ATOM 1711 O O . ALA B 1 71 ? 20.415 216.982 164.914 1.00 83.59 1379 ALA B O 1
ATOM 1713 N N . ILE B 1 72 ? 21.718 215.231 164.360 1.00 69.14 1380 ILE B N 1
ATOM 1714 C CA . ILE B 1 72 ? 22.643 215.984 163.523 1.00 59.98 1380 ILE B CA 1
ATOM 1715 C C . ILE B 1 72 ? 21.902 216.695 162.403 1.00 68.66 1380 ILE B C 1
ATOM 1716 O O . ILE B 1 72 ? 22.007 217.923 162.249 1.00 91.67 1380 ILE B O 1
ATOM 1721 N N . GLN B 1 73 ? 21.160 215.898 161.634 1.00 64.28 1381 GLN B N 1
ATOM 1722 C CA . GLN B 1 73 ? 20.300 216.367 160.547 1.00 78.49 1381 GLN B CA 1
ATOM 1723 C C . GLN B 1 73 ? 19.620 217.703 160.873 1.00 71.35 1381 GLN B C 1
ATOM 1724 O O . GLN B 1 73 ? 19.972 218.748 160.323 1.00 79.07 1381 GLN B O 1
ATOM 1730 N N . ARG B 1 74 ? 18.684 217.674 161.813 1.00 77.50 1382 ARG B N 1
ATOM 1731 C CA . ARG B 1 74 ? 17.897 218.855 162.140 1.00 74.72 1382 ARG B CA 1
ATOM 1732 C C . ARG B 1 74 ? 18.709 219.901 162.895 1.00 54.86 1382 ARG B C 1
ATOM 1733 O O . ARG B 1 74 ? 18.375 221.084 162.865 1.00 55.49 1382 ARG B O 1
ATOM 1741 N N . THR B 1 75 ? 19.769 219.469 163.574 1.00 62.79 1383 THR B N 1
ATOM 1742 C CA . THR B 1 75 ? 20.642 220.410 164.268 1.00 67.11 1383 THR B CA 1
ATOM 1743 C C . THR B 1 75 ? 21.261 221.378 163.273 1.00 68.83 1383 THR B C 1
ATOM 1744 O O . THR B 1 75 ? 21.285 222.588 163.508 1.00 70.08 1383 THR B O 1
ATOM 1748 N N . GLU B 1 76 ? 21.753 220.855 162.154 1.00 68.71 1384 GLU B N 1
ATOM 1749 C CA . GLU B 1 76 ? 22.351 221.732 161.156 1.00 66.24 1384 GLU B CA 1
ATOM 1750 C C . GLU B 1 76 ? 21.308 222.367 160.236 1.00 70.06 1384 GLU B C 1
ATOM 1751 O O . GLU B 1 76 ? 21.452 223.531 159.850 1.00 78.18 1384 GLU B O 1
ATOM 1757 N N . GLU B 1 77 ? 20.254 221.632 159.892 1.00 61.07 1385 GLU B N 1
ATOM 1758 C CA . GLU B 1 77 ? 19.261 222.198 158.979 1.00 69.84 1385 GLU B CA 1
ATOM 1759 C C . GLU B 1 77 ? 18.314 223.178 159.679 1.00 78.15 1385 GLU B C 1
ATOM 1760 O O . GLU B 1 77 ? 17.473 223.805 159.034 1.00 76.52 1385 GLU B O 1
ATOM 1766 N N . LEU B 1 78 ? 18.458 223.311 160.994 1.00 81.02 1386 LEU B N 1
ATOM 1767 C CA . LEU B 1 78 ? 17.828 224.407 161.725 1.00 66.02 1386 LEU B CA 1
ATOM 1768 C C . LEU B 1 78 ? 18.631 225.678 161.480 1.00 65.91 1386 LEU B C 1
ATOM 1769 O O . LEU B 1 78 ? 18.083 226.756 161.221 1.00 76.32 1386 LEU B O 1
ATOM 1774 N N . GLU B 1 79 ? 19.947 225.523 161.558 1.00 62.65 1387 GLU B N 1
ATOM 1775 C CA . GLU B 1 79 ? 20.878 226.609 161.305 1.00 68.25 1387 GLU B CA 1
ATOM 1776 C C . GLU B 1 79 ? 20.868 226.990 159.830 1.00 73.54 1387 GLU B C 1
ATOM 1777 O O . GLU B 1 79 ? 21.342 228.062 159.456 1.00 71.11 1387 GLU B O 1
ATOM 1783 N N . GLU B 1 80 ? 20.330 226.104 158.997 1.00 76.32 1388 GLU B N 1
ATOM 1784 C CA . GLU B 1 80 ? 20.118 226.420 157.589 1.00 77.93 1388 GLU B CA 1
ATOM 1785 C C . GLU B 1 80 ? 19.170 227.608 157.450 1.00 74.31 1388 GLU B C 1
ATOM 1786 O O . GLU B 1 80 ? 19.315 228.433 156.547 1.00 83.94 1388 GLU B O 1
ATOM 1792 N N . ALA B 1 81 ? 18.201 227.690 158.356 1.00 64.79 1389 ALA B N 1
ATOM 1793 C CA . ALA B 1 81 ? 17.274 228.814 158.382 1.00 70.66 1389 ALA B CA 1
ATOM 1794 C C . ALA B 1 81 ? 17.796 229.927 159.285 1.00 71.00 1389 ALA B C 1
ATOM 1795 O O . ALA B 1 81 ? 17.576 231.108 159.013 1.00 73.20 1389 ALA B O 1
ATOM 1797 N N . LYS B 1 82 ? 18.484 229.546 160.360 1.00 72.30 1390 LYS B N 1
ATOM 1798 C CA . LYS B 1 82 ? 19.055 230.524 161.286 1.00 64.30 1390 LYS B CA 1
ATOM 1799 C C . LYS B 1 82 ? 20.085 231.427 160.614 1.00 68.07 1390 LYS B C 1
ATOM 1800 O O . LYS B 1 82 ? 20.184 232.614 160.930 1.00 67.39 1390 LYS B O 1
ATOM 1806 N N . LYS B 1 83 ? 20.851 230.855 159.692 1.00 81.72 1391 LYS B N 1
ATOM 1807 C CA . LYS B 1 83 ? 21.920 231.576 159.012 1.00 66.98 1391 LYS B CA 1
ATOM 1808 C C . LYS B 1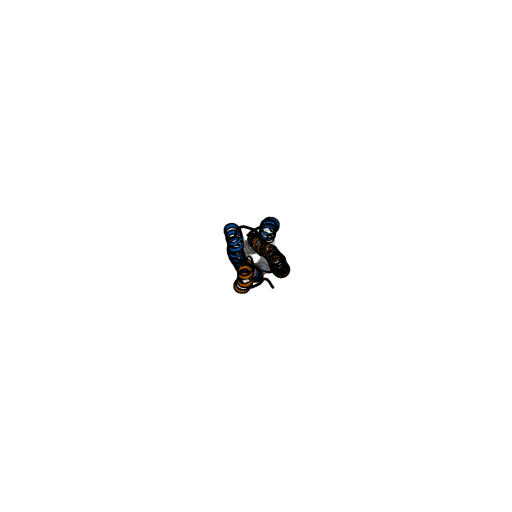 83 ? 21.389 232.345 157.809 1.00 66.74 1391 LYS B C 1
ATOM 1809 O O . LYS B 1 83 ? 21.923 233.396 157.446 1.00 75.82 1391 LYS B O 1
ATOM 1815 N N . LYS B 1 84 ? 20.332 231.830 157.193 1.00 63.22 1392 LYS B N 1
ATOM 1816 C CA . LYS B 1 84 ? 19.845 232.418 155.951 1.00 64.19 1392 LYS B CA 1
ATOM 1817 C C . LYS B 1 84 ? 19.166 233.771 156.157 1.00 71.83 1392 LYS B C 1
ATOM 1818 O O . LYS B 1 84 ? 19.298 234.667 155.334 1.00 76.85 1392 LYS B O 1
ATOM 1824 N N . LEU B 1 85 ? 18.470 233.934 157.273 1.00 56.25 1393 LEU B N 1
ATOM 1825 C CA . LEU B 1 85 ? 17.693 235.147 157.495 1.00 58.56 1393 LEU B CA 1
ATOM 1826 C C . LEU B 1 85 ? 18.390 236.105 158.455 1.00 54.39 1393 LEU B C 1
ATOM 1827 O O . LEU B 1 85 ? 17.940 237.234 158.650 1.00 46.25 1393 LEU B O 1
ATOM 1832 N N . ALA B 1 86 ? 19.495 235.654 159.043 1.00 64.96 1394 ALA B N 1
ATOM 1833 C CA . ALA B 1 86 ? 20.368 236.538 159.810 1.00 67.82 1394 ALA B CA 1
ATOM 1834 C C . ALA B 1 86 ? 21.178 237.401 158.848 1.00 65.97 1394 ALA B C 1
ATOM 1835 O O . ALA B 1 86 ? 21.884 238.325 159.256 1.00 53.09 1394 ALA B O 1
ATOM 1837 N N . GLN B 1 87 ? 21.062 237.081 157.564 1.00 65.28 1395 GLN B N 1
ATOM 1838 C CA . GLN B 1 87 ? 21.715 237.829 156.501 1.00 62.19 1395 GLN B CA 1
ATOM 1839 C C . GLN B 1 87 ? 20.713 238.766 155.825 1.00 75.58 1395 GLN B C 1
ATOM 1840 O O . GLN B 1 87 ? 21.024 239.924 155.534 1.00 66.53 1395 GLN B O 1
ATOM 1846 N N . ARG B 1 88 ? 19.507 238.258 155.586 1.00 62.98 1396 ARG B N 1
ATOM 1847 C CA . ARG B 1 88 ? 18.437 239.059 155.000 1.00 57.00 1396 ARG B CA 1
ATOM 1848 C C . ARG B 1 88 ? 17.980 240.146 155.973 1.00 54.52 1396 ARG B C 1
ATOM 1849 O O . ARG B 1 88 ? 17.739 241.286 155.567 1.00 52.62 1396 ARG B O 1
ATOM 1857 N N . LEU B 1 89 ? 17.868 239.795 157.252 1.00 59.68 1397 LEU B N 1
ATOM 1858 C CA . LEU B 1 89 ? 17.543 240.780 158.282 1.00 52.34 1397 LEU B CA 1
ATOM 1859 C C . LEU B 1 89 ? 18.586 241.891 158.280 1.00 57.55 1397 LEU B C 1
ATOM 1860 O O . LEU B 1 89 ? 18.262 243.068 158.456 1.00 70.33 1397 LEU B O 1
ATOM 1865 N N . GLN B 1 90 ? 19.838 241.503 158.068 1.00 64.03 1398 GLN B N 1
ATOM 1866 C CA . GLN B 1 90 ? 20.934 242.454 157.958 1.00 67.43 1398 GLN B CA 1
ATOM 1867 C C . GLN B 1 90 ? 20.733 243.366 156.753 1.00 60.79 1398 GLN B C 1
ATOM 1868 O O . GLN B 1 90 ? 20.918 244.580 156.845 1.00 60.85 1398 GLN B O 1
ATOM 1874 N N . GLU B 1 91 ? 20.346 242.771 155.627 1.00 53.76 1399 GLU B N 1
ATOM 1875 C CA . GLU B 1 91 ? 20.106 243.527 154.400 1.00 57.55 1399 GLU B CA 1
ATOM 1876 C C . GLU B 1 91 ? 19.010 244.577 154.583 1.00 67.54 1399 GLU B C 1
ATOM 1877 O O . GLU B 1 91 ? 19.171 245.735 154.187 1.00 53.64 1399 GLU B O 1
ATOM 1883 N N . ALA B 1 92 ? 17.899 244.168 155.190 1.00 64.12 1400 ALA B N 1
ATOM 1884 C CA . ALA B 1 92 ? 16.794 245.084 155.454 1.00 45.56 1400 ALA B CA 1
ATOM 1885 C C . ALA B 1 92 ? 17.220 246.192 156.413 1.00 45.41 1400 ALA B C 1
ATOM 1886 O O . ALA B 1 92 ? 17.086 247.383 156.107 1.00 51.32 1400 ALA B O 1
ATOM 1888 N N . GLU B 1 93 ? 17.753 245.790 157.565 1.00 49.59 1401 GLU B N 1
ATOM 1889 C CA . GLU B 1 93 ? 18.176 246.730 158.600 1.00 54.56 1401 GLU B CA 1
ATOM 1890 C C . GLU B 1 93 ? 19.268 247.685 158.120 1.00 59.06 1401 GLU B C 1
ATOM 1891 O O . GLU B 1 93 ? 19.486 248.737 158.721 1.00 50.61 1401 GLU B O 1
ATOM 1897 N N . GLU B 1 94 ? 19.953 247.322 157.041 1.00 53.96 1402 GLU B N 1
ATOM 1898 C CA . GLU B 1 94 ? 20.977 248.194 156.484 1.00 45.65 1402 GLU B CA 1
ATOM 1899 C C . GLU B 1 94 ? 20.387 249.124 155.429 1.00 62.05 1402 GLU B C 1
ATOM 1900 O O . GLU B 1 94 ? 20.800 250.282 155.310 1.00 64.34 1402 GLU B O 1
ATOM 1906 N N . ALA B 1 95 ? 19.426 248.613 154.663 1.00 63.00 1403 ALA B N 1
ATOM 1907 C CA . ALA B 1 95 ? 18.682 249.449 153.728 1.00 42.47 1403 ALA B CA 1
ATOM 1908 C C . ALA B 1 95 ? 18.036 250.606 154.485 1.00 52.32 1403 ALA B C 1
ATOM 1909 O O . ALA B 1 95 ? 18.080 251.765 154.041 1.00 54.16 1403 ALA B O 1
ATOM 1911 N N . VAL B 1 96 ? 17.457 250.270 155.640 1.00 43.82 1404 VAL B N 1
ATOM 1912 C CA . VAL B 1 96 ? 16.842 251.247 156.538 1.00 39.41 1404 VAL B CA 1
ATOM 1913 C C . VAL B 1 96 ? 17.702 252.487 156.750 1.00 52.11 1404 VAL B C 1
ATOM 1914 O O . VAL B 1 96 ? 17.281 253.604 156.451 1.00 61.24 1404 VAL B O 1
ATOM 1918 N N . GLU B 1 97 ? 18.911 252.288 157.264 1.00 56.17 1405 GLU B N 1
ATOM 1919 C CA . GLU B 1 97 ? 19.763 253.415 157.619 1.00 44.91 1405 GLU B CA 1
ATOM 1920 C C . GLU B 1 97 ? 20.532 253.962 156.423 1.00 53.85 1405 GLU B C 1
ATOM 1921 O O . GLU B 1 97 ? 21.077 255.065 156.485 1.00 61.10 1405 GLU B O 1
ATOM 1927 N N . ALA B 1 98 ? 20.572 253.201 155.334 1.00 41.01 1406 ALA B N 1
ATOM 1928 C CA . ALA B 1 98 ? 21.074 253.744 154.079 1.00 47.27 1406 ALA B CA 1
ATOM 1929 C C . ALA B 1 98 ? 20.162 254.889 153.639 1.00 59.66 1406 ALA B C 1
ATOM 1930 O O . ALA B 1 98 ? 20.600 256.047 153.491 1.00 61.07 1406 ALA B O 1
ATOM 1932 N N . VAL B 1 99 ? 18.882 254.573 153.459 1.00 43.48 1407 VAL B N 1
ATOM 1933 C CA . VAL B 1 99 ? 17.936 255.597 153.033 1.00 39.22 1407 VAL B CA 1
ATOM 1934 C C . VAL B 1 99 ? 17.691 256.619 154.151 1.00 49.19 1407 VAL B C 1
ATOM 1935 O O . VAL B 1 99 ? 17.285 257.749 153.878 1.00 56.15 1407 VAL B O 1
ATOM 1939 N N . ASN B 1 100 ? 17.958 256.235 155.399 1.00 42.60 1408 ASN B N 1
ATOM 1940 C CA . ASN B 1 100 ? 17.895 257.190 156.505 1.00 25.49 1408 ASN B CA 1
ATOM 1941 C C . ASN B 1 100 ? 18.991 258.243 156.368 1.00 32.03 1408 ASN B C 1
ATOM 1942 O O . ASN B 1 100 ? 18.755 259.434 156.588 1.00 42.89 1408 ASN B O 1
ATOM 1947 N N . ALA B 1 101 ? 20.188 257.792 156.001 1.00 44.71 1409 ALA B N 1
ATOM 1948 C CA . ALA B 1 101 ? 21.319 258.684 155.762 1.00 50.60 1409 ALA B CA 1
ATOM 1949 C C . ALA B 1 101 ? 21.021 259.631 154.610 1.00 52.78 1409 ALA B C 1
ATOM 1950 O O . ALA B 1 101 ? 21.124 260.864 154.753 1.00 50.62 1409 ALA B O 1
ATOM 1952 N N . LYS B 1 102 ? 20.651 259.048 153.469 1.00 52.06 1410 LYS B N 1
ATOM 1953 C CA . LYS B 1 102 ? 20.272 259.854 152.310 1.00 48.96 1410 LYS B CA 1
ATOM 1954 C C . LYS B 1 102 ? 19.214 260.893 152.687 1.00 44.95 1410 LYS B C 1
ATOM 1955 O O . LYS B 1 102 ? 19.277 262.047 152.248 1.00 42.50 1410 LYS B O 1
ATOM 1961 N N . CYS B 1 103 ? 18.268 260.485 153.532 1.00 39.79 1411 CYS B N 1
ATOM 1962 C CA . CYS B 1 103 ? 17.130 261.324 153.893 1.00 34.93 1411 CYS B CA 1
ATOM 1963 C C . CYS B 1 103 ? 17.594 262.490 154.765 1.00 33.79 1411 CYS B C 1
ATOM 1964 O O . CYS B 1 103 ? 17.165 263.630 154.572 1.00 44.55 1411 CYS B O 1
ATOM 1967 N N . SER B 1 104 ? 18.486 262.201 155.710 1.00 36.90 1412 SER B N 1
ATOM 1968 C CA . SER B 1 104 ? 19.083 263.243 156.545 1.00 42.97 1412 SER B CA 1
ATOM 1969 C C . SER B 1 104 ? 19.779 264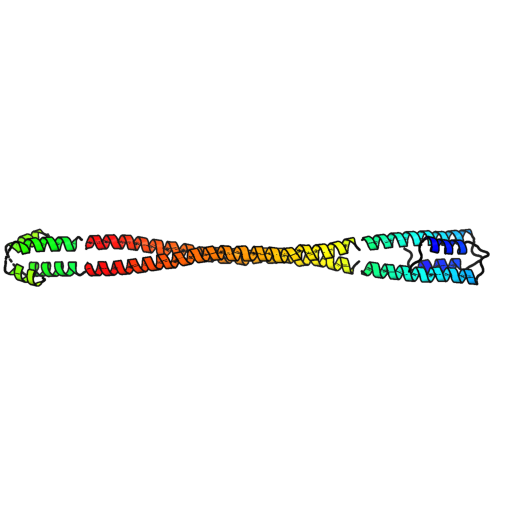.283 155.668 1.00 33.57 1412 SER B C 1
ATOM 1970 O O . SER B 1 104 ? 19.620 265.504 155.861 1.00 38.83 1412 SER B O 1
ATOM 1973 N N . SER B 1 105 ? 20.537 263.787 154.691 1.00 33.56 1413 SER B N 1
ATOM 1974 C CA . SER B 1 105 ? 21.179 264.665 153.717 1.00 46.60 1413 SER B CA 1
ATOM 1975 C C . SER B 1 105 ? 20.139 265.543 153.021 1.00 30.87 1413 SER B C 1
ATOM 1976 O O . SER B 1 105 ? 20.368 266.736 152.791 1.00 26.3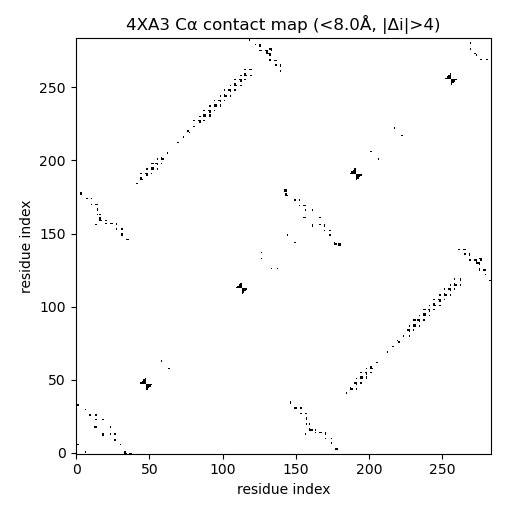3 1413 SER B O 1
ATOM 1979 N N . LEU B 1 106 ? 18.991 264.950 152.701 1.00 31.38 1414 LEU B N 1
ATOM 1980 C CA . LEU B 1 106 ? 17.893 265.708 152.105 1.00 23.03 1414 LEU B CA 1
ATOM 1981 C C . LEU B 1 106 ? 17.334 266.771 153.052 1.00 34.23 1414 LEU B C 1
ATOM 1982 O O . LEU B 1 106 ? 16.834 267.801 152.601 1.00 42.25 1414 LEU B O 1
ATOM 1987 N N . GLU B 1 107 ? 17.406 266.527 154.357 1.00 34.17 1415 GLU B N 1
ATOM 1988 C CA . GLU B 1 107 ? 17.013 267.551 155.322 1.00 29.78 1415 GLU B CA 1
ATOM 1989 C C . GLU B 1 107 ? 17.975 268.736 155.251 1.00 27.48 1415 GLU B C 1
ATOM 1990 O O . GLU B 1 107 ? 17.546 269.903 155.170 1.00 34.33 1415 GLU B O 1
ATOM 1996 N N . LYS B 1 108 ? 19.273 268.430 155.273 1.00 27.04 1416 LYS B N 1
ATOM 1997 C CA . LYS B 1 108 ? 20.302 269.461 155.110 1.00 24.42 1416 LYS B CA 1
ATOM 1998 C C . LYS B 1 108 ? 20.030 270.310 153.867 1.00 21.71 1416 LYS B C 1
ATOM 1999 O O . LYS B 1 108 ? 20.009 271.551 153.923 1.00 23.63 1416 LYS B O 1
ATOM 2005 N N . THR B 1 109 ? 19.806 269.620 152.751 1.00 25.10 1417 THR B N 1
ATOM 2006 C CA . THR B 1 109 ? 19.485 270.261 151.479 1.00 27.15 1417 THR B CA 1
ATOM 2007 C C . THR B 1 109 ? 18.258 271.165 151.587 1.00 28.09 1417 THR B C 1
ATOM 2008 O O . THR B 1 109 ? 18.272 272.303 151.114 1.00 20.43 1417 THR B O 1
ATOM 2012 N N . LYS B 1 110 ? 17.205 270.647 152.213 1.00 25.73 1418 LYS B N 1
ATOM 2013 C CA . LYS B 1 110 ? 15.969 271.397 152.418 1.00 22.73 1418 LYS B CA 1
ATOM 2014 C C . LYS B 1 110 ? 16.230 272.733 153.105 1.00 20.85 1418 LYS B C 1
ATOM 2015 O O . LYS B 1 110 ? 15.839 273.795 152.599 1.00 28.83 1418 LYS B O 1
ATOM 2021 N N . HIS B 1 111 ? 16.904 272.679 154.251 1.00 17.67 1419 HIS B N 1
ATOM 2022 C CA . HIS B 1 111 ? 17.180 273.904 154.997 1.00 14.20 1419 HIS B CA 1
ATOM 2023 C C . HIS B 1 111 ? 18.056 274.872 154.200 1.00 25.07 1419 HIS B C 1
ATOM 2024 O O . HIS B 1 111 ? 17.800 276.082 154.187 1.00 24.13 1419 HIS B O 1
ATOM 2031 N N . ARG B 1 112 ? 19.072 274.339 153.524 1.00 21.87 1420 ARG B N 1
ATOM 2032 C CA . ARG B 1 112 ? 19.945 275.166 152.690 1.00 23.01 1420 ARG B CA 1
ATOM 2033 C C . ARG B 1 112 ? 19.158 275.932 151.617 1.00 21.56 1420 ARG B C 1
ATOM 2034 O O . ARG B 1 112 ? 19.286 277.160 151.475 1.00 22.15 1420 ARG B O 1
ATOM 2042 N N . LEU B 1 113 ? 18.336 275.197 150.874 1.00 18.70 1421 LEU B N 1
ATOM 2043 C CA . LEU B 1 113 ? 17.522 275.785 149.817 1.00 17.12 1421 LEU B CA 1
ATOM 2044 C C . LEU B 1 113 ? 16.577 276.844 150.370 1.00 16.72 1421 LEU B C 1
ATOM 2045 O O . LEU B 1 113 ? 16.437 277.922 149.785 1.00 18.30 1421 LEU B O 1
ATOM 2050 N N . GLN B 1 114 ? 15.935 276.541 151.498 1.00 23.91 1422 GLN B N 1
ATOM 2051 C CA . GLN B 1 114 ? 15.033 277.506 152.122 1.00 26.20 1422 GLN B CA 1
ATOM 2052 C C . GLN B 1 114 ? 15.780 278.793 152.474 1.00 22.91 1422 GLN B C 1
ATOM 2053 O O . GLN B 1 114 ? 15.260 279.901 152.285 1.00 24.47 1422 GLN B O 1
ATOM 2059 N N . ASN B 1 115 ? 17.004 278.641 152.975 1.00 12.19 1423 ASN B N 1
ATOM 2060 C CA . ASN B 1 115 ? 17.858 279.793 153.245 1.00 18.13 1423 ASN B CA 1
ATOM 2061 C C . ASN B 1 115 ? 18.095 280.628 151.987 1.00 27.23 1423 ASN B C 1
ATOM 2062 O O . ASN B 1 115 ? 17.975 281.861 152.018 1.00 22.36 1423 ASN B O 1
ATOM 2067 N N . GLU B 1 116 ? 18.421 279.957 150.882 1.00 19.46 1424 GLU B N 1
ATOM 2068 C CA . GLU B 1 116 ? 18.589 280.651 149.601 1.00 15.44 1424 GLU B CA 1
ATOM 2069 C C . GLU B 1 116 ? 17.343 281.457 149.223 1.00 14.69 1424 GLU B C 1
ATOM 2070 O O . GLU B 1 116 ? 17.430 282.643 148.853 1.00 15.37 1424 GLU B O 1
ATOM 2076 N N . ILE B 1 117 ? 16.187 280.801 149.320 1.00 20.58 1425 ILE B N 1
ATOM 2077 C CA . ILE B 1 117 ? 14.910 281.444 149.025 1.00 13.50 1425 ILE B CA 1
ATOM 2078 C C . ILE B 1 117 ? 14.737 282.710 149.851 1.00 20.84 1425 ILE B C 1
ATOM 2079 O O . ILE B 1 117 ? 14.396 283.762 149.313 1.00 22.26 1425 ILE B O 1
ATOM 2084 N N . ASP B 1 118 ? 14.987 282.608 151.154 1.00 21.11 215 ASP B N 1
ATOM 2085 C CA . ASP B 1 118 ? 14.868 283.763 152.039 1.00 22.97 215 ASP B CA 1
ATOM 2086 C C . ASP B 1 118 ? 15.809 284.891 151.624 1.00 18.39 215 ASP B C 1
ATOM 2087 O O . ASP B 1 118 ? 15.446 286.069 151.683 1.00 31.31 215 ASP B O 1
ATOM 2092 N N . PHE B 1 119 ? 17.014 284.523 151.199 1.00 15.31 216 PHE B N 1
ATOM 2093 C CA . PHE B 1 119 ? 17.990 285.494 150.709 1.00 20.80 216 PHE B CA 1
ATOM 2094 C C . PHE B 1 119 ? 17.435 286.303 149.530 1.00 22.45 216 PHE B C 1
ATOM 2095 O O . PHE B 1 119 ? 17.269 287.537 149.613 1.00 28.09 216 PHE B O 1
ATOM 2103 N N . TYR B 1 120 ? 17.128 285.599 148.441 1.00 25.27 217 TYR B N 1
ATOM 2104 C CA . TYR B 1 120 ? 16.663 286.260 147.219 1.00 27.04 217 TYR B CA 1
ATOM 2105 C C . TYR B 1 120 ? 15.359 287.034 147.429 1.00 23.23 217 TYR B C 1
ATOM 2106 O O . TYR B 1 120 ? 15.230 288.185 146.996 1.00 28.51 217 TYR B O 1
ATOM 2115 N N . PHE B 1 121 ? 14.403 286.397 148.099 1.00 24.68 218 PHE B N 1
ATOM 2116 C CA . PHE B 1 121 ? 13.117 287.012 148.420 1.00 22.95 218 PHE B CA 1
ATOM 2117 C C . PHE B 1 121 ? 13.313 288.297 149.222 1.00 29.49 218 PHE B C 1
ATOM 2118 O O . PHE B 1 121 ? 12.632 289.301 148.990 1.00 30.16 218 PHE B O 1
ATOM 2126 N N . GLY B 1 122 ? 14.258 288.258 150.158 1.00 23.91 219 GLY B N 1
ATOM 2127 C CA . GLY B 1 122 ? 14.602 289.426 150.947 1.00 19.24 219 GLY B CA 1
ATOM 2128 C C . GLY B 1 122 ? 15.108 290.572 150.091 1.00 23.13 219 GLY B C 1
ATOM 2129 O O . GLY B 1 122 ? 14.614 291.706 150.197 1.00 23.10 219 GLY B O 1
ATOM 2130 N N . LYS B 1 123 ? 16.094 290.281 149.241 1.00 29.89 220 LYS B N 1
ATOM 2131 C CA . LYS B 1 123 ? 16.618 291.295 148.321 1.00 22.44 220 LYS B CA 1
ATOM 2132 C C . LYS B 1 123 ? 15.491 291.921 147.495 1.00 26.15 220 LYS B C 1
ATOM 2133 O O . LYS B 1 123 ? 15.390 293.158 147.366 1.00 32.19 220 LYS B O 1
ATOM 2139 N N . LEU B 1 124 ? 14.637 291.054 146.954 1.00 19.69 221 LEU B N 1
ATOM 2140 C CA . LEU B 1 124 ? 13.468 291.492 146.204 1.00 16.54 221 LEU B CA 1
ATOM 2141 C C . LEU B 1 124 ? 12.620 292.470 147.006 1.00 22.15 221 LEU B C 1
ATOM 2142 O O . LEU B 1 124 ? 12.284 293.540 146.511 1.00 26.16 221 LEU B O 1
ATOM 2147 N N . ARG B 1 125 ? 12.289 292.106 148.242 1.00 34.11 222 ARG B N 1
ATOM 2148 C CA . ARG B 1 125 ? 11.469 292.968 149.092 1.00 23.75 222 ARG B CA 1
ATOM 2149 C C . ARG B 1 125 ? 12.124 294.322 149.345 1.00 18.39 222 ARG B C 1
ATOM 2150 O O . ARG B 1 125 ? 11.437 295.342 149.429 1.00 23.48 222 ARG B O 1
ATOM 2158 N N . ASN B 1 126 ? 13.449 294.331 149.471 1.00 15.31 223 ASN B N 1
ATOM 2159 C CA . ASN B 1 126 ? 14.175 295.593 149.599 1.00 17.57 223 ASN B CA 1
ATOM 2160 C C . ASN B 1 126 ? 13.948 296.481 148.373 1.00 20.93 223 ASN B C 1
ATOM 2161 O O . ASN B 1 126 ? 13.558 297.663 148.490 1.00 22.62 223 ASN B O 1
ATOM 2166 N N . ILE B 1 127 ? 14.180 295.898 147.197 1.00 23.06 224 ILE B N 1
ATOM 2167 C CA . ILE B 1 127 ? 13.935 296.607 145.942 1.00 23.48 224 ILE B CA 1
ATOM 2168 C C . ILE B 1 127 ? 12.498 297.131 145.882 1.00 25.29 224 ILE B C 1
ATOM 2169 O O . ILE B 1 127 ? 12.250 298.255 145.443 1.00 19.75 224 ILE B O 1
ATOM 2174 N N . GLU B 1 128 ? 11.560 296.314 146.352 1.00 19.31 225 GLU B N 1
ATOM 2175 C CA . GLU B 1 128 ? 10.147 296.669 146.351 1.00 16.47 225 GLU B CA 1
ATOM 2176 C C . GLU B 1 128 ? 9.850 297.816 147.304 1.00 31.74 225 GLU B C 1
ATOM 2177 O O . GLU B 1 128 ? 8.921 298.583 147.077 1.00 38.83 225 GLU B O 1
ATOM 2183 N N . LEU B 1 129 ? 10.629 297.927 148.376 1.00 23.72 226 LEU B N 1
ATOM 2184 C CA . LEU B 1 129 ? 10.524 299.085 149.255 1.00 31.44 226 LEU B CA 1
ATOM 2185 C C . LEU B 1 129 ? 10.948 300.333 148.495 1.00 31.11 226 LEU B C 1
ATOM 2186 O O . LEU B 1 129 ? 10.213 301.336 148.451 1.00 40.54 226 LEU B O 1
ATOM 2191 N N . ILE B 1 130 ? 12.131 300.259 147.884 1.00 22.27 227 ILE B N 1
ATOM 2192 C CA . ILE B 1 130 ? 12.642 301.388 147.104 1.00 22.47 227 ILE B CA 1
ATOM 2193 C C . ILE B 1 130 ? 11.643 301.839 146.035 1.00 28.48 227 ILE B C 1
ATOM 2194 O O . ILE B 1 130 ? 11.442 303.037 145.827 1.00 39.77 227 ILE B O 1
ATOM 219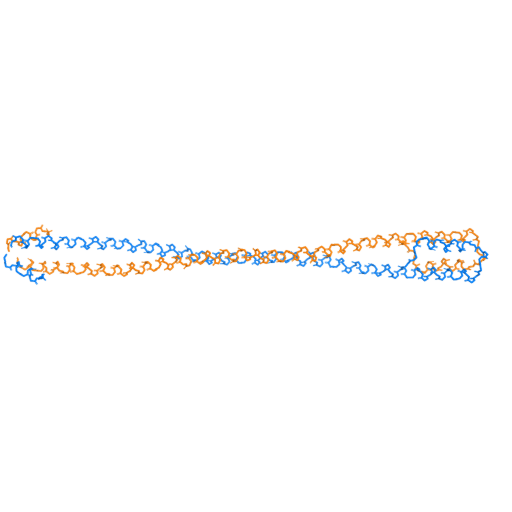9 N N . CYS B 1 131 ? 11.006 300.877 145.376 1.00 34.08 228 CYS B N 1
ATOM 2200 C CA . CYS B 1 131 ? 10.024 301.179 144.339 1.00 33.75 228 CYS B CA 1
ATOM 2201 C C . CYS B 1 131 ? 8.723 301.729 144.920 1.00 39.28 228 CYS B C 1
ATOM 2202 O O . CYS B 1 131 ? 8.087 302.597 144.322 1.00 38.06 228 CYS B O 1
ATOM 2205 N N . GLN B 1 132 ? 8.332 301.222 146.086 1.00 33.37 229 GLN B N 1
ATOM 2206 C CA . GLN B 1 132 ? 7.113 301.676 146.746 1.00 44.73 229 GLN B CA 1
ATOM 2207 C C . GLN B 1 132 ? 7.260 303.101 147.252 1.00 47.26 229 GLN B C 1
ATOM 2208 O O . GLN B 1 132 ? 6.267 303.788 147.491 1.00 69.88 229 GLN B O 1
ATOM 2214 N N . GLU B 1 133 ? 8.501 303.544 147.424 1.00 43.16 230 GLU B N 1
ATOM 2215 C CA . GLU B 1 133 ? 8.733 304.919 147.847 1.00 44.17 230 GLU B CA 1
ATOM 2216 C C . GLU B 1 133 ? 8.653 305.905 146.681 1.00 38.10 230 GLU B C 1
ATOM 2217 O O . GLU B 1 133 ? 7.857 306.842 146.718 1.00 60.90 230 GLU B O 1
ATOM 2223 N N . ASN B 1 134 ? 9.463 305.701 145.647 1.00 49.25 231 ASN B N 1
ATOM 2224 C CA . ASN B 1 134 ? 9.393 306.565 144.471 1.00 53.40 231 ASN B CA 1
ATOM 2225 C C . ASN B 1 134 ? 8.506 305.973 143.383 1.00 58.51 231 ASN B C 1
ATOM 2226 O O . ASN B 1 134 ? 7.374 306.410 143.186 1.00 63.73 231 ASN B O 1
ATOM 2231 N N . ASP B 1 139 ? 12.519 306.729 137.915 1.00 59.5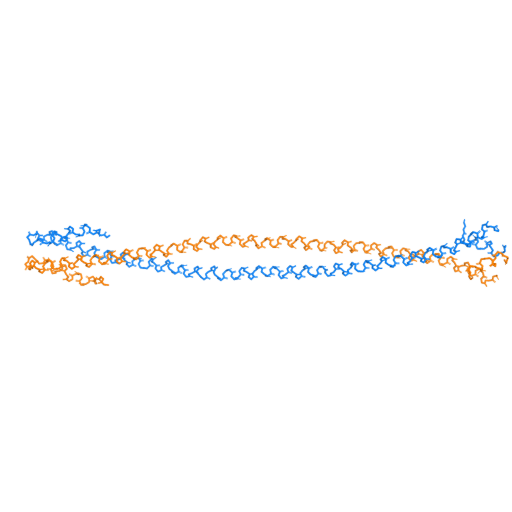5 236 ASP B N 1
ATOM 2232 C CA . ASP B 1 139 ? 11.191 307.037 137.394 1.00 64.93 236 ASP B CA 1
ATOM 2233 C C . ASP B 1 139 ? 10.937 306.436 136.002 1.00 70.48 236 ASP B C 1
ATOM 2234 O O . ASP B 1 139 ? 9.867 305.872 135.769 1.00 73.81 236 ASP B O 1
ATOM 2236 N N . PRO B 1 140 ? 11.902 306.554 135.065 1.00 73.87 237 PRO B N 1
ATOM 2237 C CA . PRO B 1 140 ? 11.638 305.868 133.795 1.00 72.08 237 PRO B CA 1
ATOM 2238 C C . PRO B 1 140 ? 12.101 304.409 133.803 1.00 62.44 237 PRO B C 1
ATOM 2239 O O . PRO B 1 14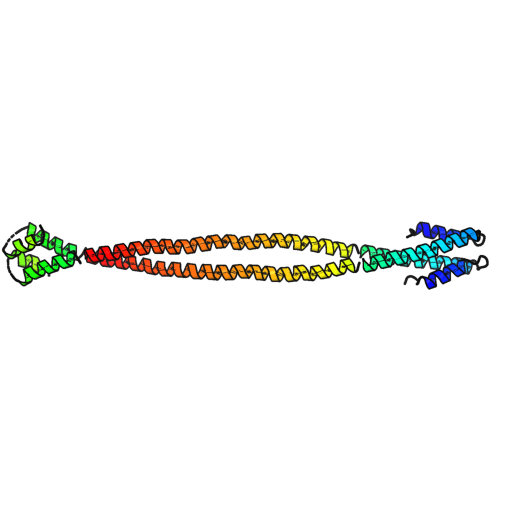0 ? 11.459 303.561 133.188 1.00 55.64 237 PRO B O 1
ATOM 2243 N N . VAL B 1 141 ? 13.207 304.129 134.483 1.00 60.85 238 VAL B N 1
ATOM 2244 C CA . VAL B 1 141 ? 13.686 302.763 134.651 1.00 50.04 238 VAL B CA 1
ATOM 2245 C C . VAL B 1 141 ? 12.755 302.016 135.597 1.00 53.61 238 VAL B C 1
ATOM 2246 O O . VAL B 1 141 ? 12.488 300.819 135.434 1.00 51.92 238 VAL B O 1
ATOM 2250 N N . LEU B 1 142 ? 12.249 302.750 136.581 1.00 51.28 239 LEU B N 1
ATOM 2251 C CA . LEU B 1 142 ? 11.426 302.170 137.630 1.00 40.97 239 LEU B CA 1
ATOM 2252 C C . LEU B 1 142 ? 10.100 301.649 137.084 1.00 41.41 239 LEU B C 1
ATOM 2253 O O . LEU B 1 142 ? 9.496 300.766 137.679 1.00 47.90 239 LEU B O 1
ATOM 2258 N N . GLN B 1 143 ? 9.650 302.184 135.952 1.00 52.63 240 GLN B N 1
ATOM 2259 C CA . GLN B 1 143 ? 8.423 301.684 135.338 1.00 59.76 240 GLN B CA 1
ATOM 2260 C C . GLN B 1 143 ? 8.707 300.351 134.646 1.00 59.90 240 GLN B C 1
ATOM 2261 O O . GLN B 1 143 ? 7.851 299.466 134.612 1.00 56.21 240 GLN B O 1
ATOM 2267 N N . ARG B 1 144 ? 9.920 300.204 134.120 1.00 55.89 241 ARG B N 1
ATOM 2268 C CA . ARG B 1 144 ? 10.352 298.945 133.526 1.00 46.11 241 ARG B CA 1
ATOM 2269 C C . ARG B 1 144 ? 10.509 297.879 134.601 1.00 43.58 241 ARG B C 1
ATOM 2270 O O . ARG B 1 144 ? 10.138 296.722 134.403 1.00 41.80 241 ARG B O 1
ATOM 2278 N N . ILE B 1 145 ? 11.058 298.278 135.744 1.00 49.10 242 ILE B N 1
ATOM 2279 C CA . ILE B 1 145 ? 11.242 297.357 136.860 1.00 34.23 242 ILE B CA 1
ATOM 2280 C C . ILE B 1 145 ? 9.895 296.983 137.487 1.00 52.25 242 ILE B C 1
ATOM 2281 O O . ILE B 1 145 ? 9.696 295.848 137.924 1.00 63.17 242 ILE B O 1
ATOM 2286 N N . VAL B 1 146 ? 8.968 297.936 137.512 1.00 52.99 243 VAL B N 1
ATOM 2287 C CA . VAL B 1 146 ? 7.620 297.687 138.016 1.00 52.73 243 VAL B CA 1
ATOM 2288 C C . VAL B 1 146 ? 6.857 296.771 137.059 1.00 58.60 243 VAL B C 1
ATOM 2289 O O . VAL B 1 146 ? 6.048 295.947 137.489 1.00 69.51 243 VAL B O 1
ATOM 2293 N N . ASP B 1 147 ? 7.149 296.885 135.765 1.00 49.04 244 ASP B N 1
ATOM 2294 C CA . ASP B 1 147 ? 6.494 296.050 134.755 1.00 62.29 244 ASP B CA 1
ATOM 2295 C C . ASP B 1 147 ? 6.791 294.556 134.926 1.00 71.54 244 ASP B C 1
ATOM 2296 O O . ASP B 1 147 ? 6.249 293.723 134.200 1.00 82.33 244 ASP B O 1
ATOM 2301 N N . ILE B 1 148 ? 7.657 294.223 135.878 1.00 65.94 245 ILE B N 1
ATOM 2302 C CA . ILE B 1 148 ? 7.854 292.837 136.283 1.00 48.24 245 ILE B CA 1
ATOM 2303 C C . ILE B 1 148 ? 6.699 292.436 137.195 1.00 67.22 245 ILE B C 1
ATOM 2304 O O . ILE B 1 148 ? 6.237 291.294 137.177 1.00 72.93 245 ILE B O 1
ATOM 2309 N N . LEU B 1 149 ? 6.223 293.398 137.978 1.00 69.95 246 LEU B N 1
ATOM 2310 C CA . LEU B 1 149 ? 5.079 293.184 138.854 1.00 66.89 246 LEU B CA 1
ATOM 2311 C C . LEU B 1 149 ? 3.766 293.399 138.108 1.00 57.64 246 LEU B C 1
ATOM 2312 O O . LEU B 1 149 ? 3.755 293.590 136.892 1.00 42.62 246 LEU B O 1
#

Radius of gyration: 54.09 Å; Cα contacts (8 Å, |Δi|>4): 218; chains: 2; bounding box: 23×162×59 Å

Secondary structure (P-SEA, 3-state):
cccaaaaaaaaaaaccccccaaaaaaaaaaaaaaaaaaaaaaaaaaaccaaaaaaaaaaaccaaaaaaaaaaaaaaaaaaaaaaaaaaaaaaaaaaaaaaaaaaaaaaaaaaccaaaaaaaaaaaaaaaccaaaaaaaaacc/ccccaaaaaaaaaaaccccccaaaaaaaaaaaaaaaaaaaaaaaaaaaccaaaaaaaaaaaccaaaaaaaaaaaaaaaaaaaaaaaaaaaaaaaaaaaaaaaaaaaaaaaaaaccaaaaaaaaaaaaaaaccaaaaaaaccc

Nearest PDB structures (foldseek):
  2efk-assembly1_A-2  TM=8.060E-01  e=9.143E+00  Homo sapiens
  2efk-assembly1_A-2  TM=7.103E-01  e=3.355E+00  Homo sapiens

Foldseek 3Di:
DDDPVRLVVLVVLCVDPPRDPVSNVVSVVVVVVVVVVVVVVVVVVVVVVVVVVVVVVVVVPVVVVVVVVVVVVVVVVVVVVVVVVVVVVVVVVVVVVVVVVVVVVVVVVVVVVVVVVVVVVVVVVVLVVHDDVSVVVVVVPD/DQDDPVVLVVLVVLCVDPPRDPVSNVVSVVVVVVSVVVVVVVVVVVVVVVVVVVVVVVCVVVPCVVVCVVCVVVVVVVVVPVVVVVVVVVVVVVVVVVVVVVVVVVVVVVVVVVCVVVVVVVVVVVVLVVHDDVSVVVVVVD

B-factor: mean 45.57, std 21.02, range [6.57, 128.37]

InterPro domains:
  IPR001715 Calponin homology domain [PF00307] (17-117)
  IPR001715 Calponin homology domain [PS50021] (14-116)
  IPR004953 EB1, C-terminal [PF03271] (210-248)
  IPR004953 EB1, C-terminal [PS51230] (185-255)
  IPR027328 Microtubule-associated protein RP/EB [PTHR10623] (1-267)
  IPR036133 EB1, C-terminal domain superfamily [SSF140612] (194-254)
  IPR036872 CH domain superfamily [G3DSA:1.10.418.10] (1-130)
  IPR036872 CH domain superfamily [SSF47576] (1-130)

Solvent-accessible surface area: 18724 Å² total; per-residue (Å²): 59,46,131,82,119,74,8,53,59,15,2,84,120,1,63,70,48,161,28,47,78,88,87,7,58,84,2,4,91,86,4,101,90,15,5,36,52,4,34,54,54,43,58,89,27,58,139,54,32,65,144,5,82,66,48,21,53,85,40,142,83,92,47,92,74,41,39,112,95,66,49,100,103,32,104,88,18,105,156,122,36,51,113,140,41,107,113,9,81,97,41,22,126,60,33,64,65,102,9,61,58,14,47,154,21,73,109,131,5,68,98,58,8,85,110,42,78,28,60,6,104,78,10,32,78,18,16,128,110,102,84,93,5,33,126,109,1,61,59,48,48,218,190,28,50,143,76,116,60,7,48,66,9,3,75,119,0,63,72,53,155,35,50,74,74,89,0,57,90,4,2,86,83,2,87,94,13,9,34,28,10,26,54,62,41,67,99,24,45,135,45,31,68,150,7,73,68,65,18,55,73,41,122,60,85,64,89,75,48,25,122,104,77,56,124,108,36,76,87,21,104,135,101,60,61,117,119,26,109,96,8,90,113,41,21,121,60,32,50,64,108,0,54,59,10,52,148,21,73,109,123,3,68,96,57,8,85,122,44,76,26,55,6,145,71,3,81,103,10,22,143,108,118,78,79,14,22,107,96,9,70,111,50,117

Organism: Homo sapiens (NCBI:txid9606)

Sequence (284 aa):
PLKPEEHEDILNKLLDPELAQSERTEALQQLRVNYGSFVSEYNDLTKSLSKANSEVAQWRTKYETDAIQRTEELEEAKKKLAQRLQEAEEAVEAVNAKCSSLEKTKHRLQNEIDFYFGKLRNIELICQENDPVLQRIVDILYMPLKPEEHEDILNKLLDPELAQSERTEALQQLRVNYGSFVSEYNDLTKSLSKANSEVAQWRTKYETDAIQRTEELEEAKKKLAQRLQEAEEAVEAVNAKCSSLEKTKHRLQNEIDFYFGKLRNIELICQENDPVLQRIVDIL